Protein AF-A0A090I835-F1 (afdb_monomer_lite)

Structure (mmCIF, N/CA/C/O backbone):
data_AF-A0A090I835-F1
#
_entry.id   AF-A0A090I835-F1
#
loop_
_atom_site.group_PDB
_atom_site.id
_atom_site.type_symbol
_atom_site.label_atom_id
_atom_site.label_alt_id
_atom_site.label_comp_id
_atom_site.label_asym_id
_atom_site.label_entity_id
_atom_site.label_seq_id
_atom_site.pdbx_PDB_ins_code
_atom_site.Cartn_x
_atom_site.Cartn_y
_atom_site.Cartn_z
_atom_site.occupancy
_atom_site.B_iso_or_equiv
_atom_site.auth_seq_id
_atom_site.auth_comp_id
_atom_site.auth_asym_id
_atom_site.auth_atom_id
_atom_site.pdbx_PDB_model_num
ATOM 1 N N . MET A 1 1 ? 96.920 34.751 -47.944 1.00 40.62 1 MET A N 1
ATOM 2 C CA . MET A 1 1 ? 97.459 35.240 -46.658 1.00 40.62 1 MET A CA 1
ATOM 3 C C . MET A 1 1 ? 97.062 34.244 -45.574 1.00 40.62 1 MET A C 1
ATOM 5 O O . MET A 1 1 ? 95.877 34.052 -45.349 1.00 40.62 1 MET A O 1
ATOM 9 N N . GLN A 1 2 ? 98.040 33.519 -45.026 1.00 30.38 2 GLN A N 1
ATOM 10 C CA . GLN A 1 2 ? 97.920 32.685 -43.816 1.00 30.38 2 GLN A CA 1
ATOM 11 C C . GLN A 1 2 ? 97.679 33.577 -42.571 1.00 30.38 2 GLN A C 1
ATOM 13 O O . GLN A 1 2 ? 97.890 34.784 -42.678 1.00 30.38 2 GLN A O 1
ATOM 18 N N . PRO A 1 3 ? 97.503 33.025 -41.356 1.00 50.97 3 PRO A N 1
ATOM 19 C CA . PRO A 1 3 ? 96.560 31.997 -40.889 1.00 50.97 3 PRO A CA 1
ATOM 20 C C . PRO A 1 3 ? 95.827 32.483 -39.606 1.00 50.97 3 PRO A C 1
ATOM 22 O O . PRO A 1 3 ? 96.148 33.548 -39.099 1.00 50.97 3 PRO A O 1
ATOM 25 N N . LEU A 1 4 ? 94.898 31.701 -39.032 1.00 34.16 4 LEU A N 1
ATOM 26 C CA . LEU A 1 4 ? 94.796 31.487 -37.569 1.00 34.16 4 LEU A CA 1
ATOM 27 C C . LEU A 1 4 ? 93.743 30.413 -37.221 1.00 34.16 4 LEU A C 1
ATOM 29 O O . LEU A 1 4 ? 92.548 30.660 -37.150 1.00 34.16 4 LEU A O 1
ATOM 33 N N . GLN A 1 5 ? 94.278 29.203 -37.052 1.00 34.91 5 GLN A N 1
ATOM 34 C CA . GLN A 1 5 ? 94.001 28.174 -36.039 1.00 34.91 5 GLN A CA 1
ATOM 35 C C . GLN A 1 5 ? 92.559 27.765 -35.663 1.00 34.91 5 GLN A C 1
ATOM 37 O O . GLN A 1 5 ? 91.742 28.511 -35.135 1.00 34.91 5 GLN A O 1
ATOM 42 N N . GLN A 1 6 ? 92.361 26.455 -35.822 1.00 39.59 6 GLN A N 1
ATOM 43 C CA . GLN A 1 6 ? 91.262 25.607 -35.376 1.00 39.59 6 GLN A CA 1
ATOM 44 C C . GLN A 1 6 ? 91.069 25.607 -33.847 1.00 39.59 6 GLN A C 1
ATOM 46 O O . GLN A 1 6 ? 92.018 25.409 -33.091 1.00 39.59 6 GLN A O 1
ATOM 51 N N . LYS A 1 7 ? 89.807 25.639 -33.400 1.00 38.22 7 LYS A N 1
ATOM 52 C CA . LYS A 1 7 ? 89.358 24.940 -32.185 1.00 38.22 7 LYS A CA 1
ATOM 53 C C . LYS A 1 7 ? 88.182 24.043 -32.558 1.00 38.22 7 LYS A C 1
ATOM 55 O O . LYS A 1 7 ? 87.096 24.521 -32.869 1.00 38.22 7 LYS A O 1
ATOM 60 N N . GLY A 1 8 ? 88.434 22.736 -32.570 1.00 42.97 8 GLY A N 1
ATOM 61 C CA . GLY A 1 8 ? 87.413 21.720 -32.779 1.00 42.97 8 GLY A CA 1
ATOM 62 C C . GLY A 1 8 ? 86.432 21.701 -31.611 1.00 42.97 8 GLY A C 1
ATOM 63 O O . GLY A 1 8 ? 86.827 21.477 -30.468 1.00 42.97 8 GLY A O 1
ATOM 64 N N . VAL A 1 9 ? 85.152 21.917 -31.905 1.00 40.88 9 VAL A N 1
ATOM 65 C CA . VAL A 1 9 ? 84.059 21.598 -30.985 1.00 40.88 9 VAL A CA 1
ATOM 66 C C . VAL A 1 9 ? 83.541 20.212 -31.346 1.00 40.88 9 VAL A C 1
ATOM 68 O O . VAL A 1 9 ? 83.215 19.910 -32.491 1.00 40.88 9 VAL A O 1
ATOM 71 N N . SER A 1 10 ? 83.550 19.360 -30.329 1.00 41.03 10 SER A N 1
ATOM 72 C CA . SER A 1 10 ? 83.239 17.938 -30.353 1.00 41.03 10 SER A CA 1
ATOM 73 C C . SER A 1 10 ? 81.864 17.620 -30.952 1.00 41.03 10 SER A C 1
ATOM 75 O O . SER A 1 10 ? 80.856 18.240 -30.624 1.00 41.03 10 SER A O 1
ATOM 77 N N . MET A 1 11 ? 81.820 16.558 -31.758 1.00 44.19 11 MET A N 1
ATOM 78 C CA . MET A 1 11 ? 80.668 15.974 -32.462 1.00 44.19 11 MET A CA 1
ATOM 79 C C . MET A 1 11 ? 79.572 15.386 -31.536 1.00 44.19 11 MET A C 1
ATOM 81 O O . MET A 1 11 ? 78.779 14.541 -31.950 1.00 44.19 11 MET A O 1
ATOM 85 N N . LYS A 1 12 ? 79.522 15.808 -30.264 1.00 48.19 12 LYS A N 1
ATOM 86 C CA . LYS A 1 12 ? 78.508 15.417 -29.268 1.00 48.19 12 LYS A CA 1
ATOM 87 C C . LYS A 1 12 ? 77.425 16.480 -29.055 1.00 48.19 12 LYS A C 1
ATOM 89 O O . LYS A 1 12 ? 76.319 16.124 -28.665 1.00 48.19 12 LYS A O 1
ATOM 94 N N . THR A 1 13 ? 77.683 17.749 -29.368 1.00 47.91 13 THR A N 1
ATOM 95 C CA . THR A 1 13 ? 76.724 18.847 -29.133 1.00 47.91 13 THR A CA 1
ATOM 96 C C . THR A 1 13 ? 75.678 19.006 -30.241 1.00 47.91 13 THR A C 1
ATOM 98 O O . THR A 1 13 ? 74.613 19.561 -29.992 1.00 47.91 13 THR A O 1
ATOM 101 N N . LEU A 1 14 ? 75.914 18.456 -31.439 1.00 44.06 14 LEU A N 1
ATOM 102 C CA . LEU A 1 14 ? 74.967 18.550 -32.561 1.00 44.06 14 LEU A CA 1
ATOM 103 C C . LEU A 1 14 ? 73.825 17.516 -32.511 1.00 44.06 14 LEU A C 1
ATOM 105 O O . LEU A 1 14 ? 72.816 17.684 -33.187 1.00 44.06 14 LEU A O 1
ATOM 109 N N . LYS A 1 15 ? 73.946 16.460 -31.692 1.00 44.00 15 LYS A N 1
ATOM 110 C CA . LYS A 1 15 ? 72.889 15.441 -31.540 1.00 44.00 15 LYS A CA 1
ATOM 111 C C . LYS A 1 15 ? 71.781 15.838 -30.561 1.00 44.00 15 LYS A C 1
ATOM 113 O O . LYS A 1 15 ? 70.733 15.208 -30.568 1.00 44.00 15 LYS A O 1
ATOM 118 N N . ILE A 1 16 ? 71.985 16.873 -29.745 1.00 49.62 16 ILE A N 1
ATOM 119 C CA . ILE A 1 16 ? 71.023 17.254 -28.698 1.00 49.62 16 ILE A CA 1
ATOM 120 C C . ILE A 1 16 ? 69.962 18.229 -29.238 1.00 49.62 16 ILE A C 1
ATOM 122 O O . ILE A 1 16 ? 68.805 18.147 -28.837 1.00 49.62 16 ILE A O 1
ATOM 126 N N . LEU A 1 17 ? 70.293 19.069 -30.228 1.00 45.81 17 LEU A N 1
ATOM 127 C CA . LEU A 1 17 ? 69.303 19.956 -30.862 1.00 45.81 17 LEU A CA 1
ATOM 128 C C . LEU A 1 17 ? 68.368 19.250 -31.859 1.00 45.81 17 LEU A C 1
ATOM 130 O O . LEU A 1 17 ? 67.254 19.718 -32.065 1.00 45.81 17 LEU A O 1
ATOM 134 N N . GLY A 1 18 ? 68.772 18.117 -32.443 1.00 42.16 18 GLY A N 1
ATOM 135 C CA . GLY A 1 18 ? 67.919 17.344 -33.360 1.00 42.16 18 GLY A CA 1
ATOM 136 C C . GLY A 1 18 ? 66.867 16.466 -32.671 1.00 42.16 18 GLY A C 1
ATOM 137 O O . GLY A 1 18 ? 65.950 15.988 -33.327 1.00 42.16 18 GLY A O 1
ATOM 138 N N . ILE A 1 19 ? 66.985 16.249 -31.356 1.00 48.62 19 ILE A N 1
ATOM 139 C CA . ILE A 1 19 ? 66.039 15.425 -30.586 1.00 48.62 19 ILE A CA 1
ATOM 140 C C . ILE A 1 19 ? 64.949 16.297 -29.942 1.00 48.62 19 ILE A C 1
ATOM 142 O O . ILE A 1 19 ? 63.836 15.829 -29.740 1.00 48.62 19 ILE A O 1
ATOM 146 N N . LEU A 1 20 ? 65.209 17.586 -29.701 1.00 45.09 20 LEU A N 1
ATOM 147 C CA . LEU A 1 20 ? 64.227 18.511 -29.116 1.00 45.09 20 LEU A CA 1
ATOM 148 C C . LEU A 1 20 ? 63.196 19.057 -30.121 1.00 45.09 20 LEU A C 1
ATOM 150 O O . LEU A 1 20 ? 62.114 19.464 -29.707 1.00 45.09 20 LEU A O 1
ATOM 154 N N . SER A 1 21 ? 63.468 19.018 -31.429 1.00 41.94 21 SER A N 1
ATOM 155 C CA . SER A 1 21 ? 62.519 19.461 -32.468 1.00 41.94 21 SER A CA 1
ATOM 156 C C . SER A 1 21 ? 61.537 18.377 -32.931 1.00 41.94 21 SER A C 1
ATOM 158 O O . SER A 1 21 ? 60.541 18.695 -33.576 1.00 41.94 21 SER A O 1
ATOM 160 N N . LEU A 1 22 ? 61.760 17.110 -32.564 1.00 43.47 22 LEU A N 1
ATOM 161 C CA . LEU A 1 22 ? 60.844 15.995 -32.849 1.00 43.47 22 LEU A CA 1
ATOM 162 C C . LEU A 1 22 ? 59.829 15.725 -31.725 1.00 43.47 22 LEU A C 1
ATOM 164 O O . LEU A 1 22 ? 58.870 14.991 -31.941 1.00 43.47 22 LEU A O 1
ATOM 168 N N . TRP A 1 23 ? 59.978 16.365 -30.561 1.00 41.59 23 TRP A N 1
ATOM 169 C CA . TRP A 1 23 ? 59.035 16.249 -29.439 1.00 41.59 23 TRP A CA 1
ATOM 170 C C . TRP A 1 23 ? 57.932 17.318 -29.419 1.00 41.59 23 TRP A C 1
ATOM 172 O O . TRP A 1 23 ? 57.024 17.225 -28.601 1.00 41.59 23 TRP A O 1
ATOM 182 N N . PHE A 1 24 ? 57.963 18.303 -30.325 1.00 41.44 24 PHE A N 1
ATOM 183 C CA . PHE A 1 24 ? 56.967 19.387 -30.364 1.00 41.44 24 PHE A CA 1
ATOM 184 C C . PHE A 1 24 ? 55.924 19.281 -31.489 1.00 41.44 24 PHE A C 1
ATOM 186 O O . PHE A 1 24 ? 54.984 20.067 -31.508 1.00 41.44 24 PHE A O 1
ATOM 193 N N . ILE A 1 25 ? 56.029 18.296 -32.390 1.00 45.38 25 ILE A N 1
ATOM 194 C CA . ILE A 1 25 ? 55.033 18.064 -33.462 1.00 45.38 25 ILE A CA 1
ATOM 195 C C . ILE A 1 25 ? 54.246 16.749 -33.251 1.00 45.38 25 ILE A C 1
ATOM 197 O O . ILE A 1 25 ? 53.213 16.533 -33.873 1.00 45.38 25 ILE A O 1
ATOM 201 N N . GLY A 1 26 ? 54.651 15.895 -32.303 1.00 42.09 26 GLY A N 1
ATOM 202 C CA . GLY A 1 26 ? 53.957 14.637 -31.973 1.00 42.09 26 GLY A CA 1
ATOM 203 C C . GLY A 1 26 ? 52.903 14.722 -30.857 1.00 42.09 26 GLY A C 1
ATOM 204 O O . GLY A 1 26 ? 52.383 13.692 -30.444 1.00 42.09 26 GLY A O 1
ATOM 205 N N . GLY A 1 27 ? 52.610 15.917 -30.333 1.00 44.53 27 GLY A N 1
ATOM 206 C CA . GLY A 1 27 ? 51.854 16.111 -29.086 1.00 44.53 27 GLY A CA 1
ATOM 207 C C . GLY A 1 27 ? 50.426 16.644 -29.228 1.00 44.53 27 GLY A C 1
ATOM 208 O O . GLY A 1 27 ? 49.930 17.249 -28.284 1.00 44.53 27 GLY A O 1
ATOM 209 N N . LEU A 1 28 ? 49.767 16.482 -30.382 1.00 48.72 28 LEU A N 1
ATOM 210 C CA . LEU A 1 28 ? 48.360 16.879 -30.552 1.00 48.72 28 LEU A CA 1
ATOM 211 C C . LEU A 1 28 ? 47.569 15.908 -31.443 1.00 48.72 28 LEU A C 1
ATOM 213 O O . LEU A 1 28 ? 46.793 16.305 -32.304 1.00 48.72 28 LEU A O 1
ATOM 217 N N . LEU A 1 29 ? 47.751 14.611 -31.217 1.00 45.38 29 LEU A N 1
ATOM 218 C CA . LEU A 1 29 ? 46.707 13.627 -31.486 1.00 45.38 29 LEU A CA 1
ATOM 219 C C . LEU A 1 29 ? 46.130 13.262 -30.125 1.00 45.38 29 LEU A C 1
ATOM 221 O O . LEU A 1 29 ? 46.554 12.303 -29.485 1.00 45.38 29 LEU A O 1
ATOM 225 N N . VAL A 1 30 ? 45.177 14.078 -29.664 1.00 49.72 30 VAL A N 1
ATOM 226 C CA . VAL A 1 30 ? 44.202 13.631 -28.671 1.00 49.72 30 VAL A CA 1
ATOM 227 C C . VAL A 1 30 ? 43.473 12.484 -29.350 1.00 49.72 30 VAL A C 1
ATOM 229 O O . VAL A 1 30 ? 42.536 12.686 -30.117 1.00 49.72 30 VAL A O 1
ATOM 232 N N . THR A 1 31 ? 43.973 11.269 -29.143 1.00 44.56 31 THR A N 1
ATOM 233 C CA . THR A 1 31 ? 43.217 10.056 -29.388 1.00 44.56 31 THR A CA 1
ATOM 234 C C . THR A 1 31 ? 42.007 10.161 -28.480 1.00 44.56 31 THR A C 1
ATOM 236 O O . THR A 1 31 ? 42.072 9.837 -27.293 1.00 44.56 31 THR A O 1
ATOM 239 N N . THR A 1 32 ? 40.913 10.679 -29.028 1.00 49.16 32 THR A N 1
ATOM 240 C CA . THR A 1 32 ? 39.571 10.432 -28.536 1.00 49.16 32 THR A CA 1
ATOM 241 C C . THR A 1 32 ? 39.358 8.933 -28.669 1.00 49.16 32 THR A C 1
ATOM 243 O O . THR A 1 32 ? 38.757 8.439 -29.617 1.00 49.16 32 THR A O 1
ATOM 246 N N . TYR A 1 33 ? 39.913 8.174 -27.722 1.00 41.47 33 TYR A N 1
ATOM 247 C CA . TYR A 1 33 ? 39.362 6.874 -27.413 1.00 41.47 33 TYR A CA 1
ATOM 248 C C . TYR A 1 33 ? 37.887 7.152 -27.150 1.00 41.47 33 TYR A C 1
ATOM 250 O O . TYR A 1 33 ? 37.595 7.951 -26.254 1.00 41.47 33 TYR A O 1
ATOM 258 N N . PRO A 1 34 ? 36.952 6.588 -27.933 1.00 44.19 34 PRO A N 1
ATOM 259 C CA . PRO A 1 34 ? 35.581 6.568 -27.496 1.00 44.19 34 PRO A CA 1
ATOM 260 C C . PRO A 1 34 ? 35.618 5.738 -26.218 1.00 44.19 34 PRO A C 1
ATOM 262 O O . PRO A 1 34 ? 35.639 4.507 -26.256 1.00 44.19 34 PRO A O 1
ATOM 265 N N . THR A 1 35 ? 35.682 6.406 -25.066 1.00 40.81 35 THR A N 1
ATOM 266 C CA . THR A 1 35 ? 35.112 5.835 -23.867 1.00 40.81 35 THR A CA 1
ATOM 267 C C . THR A 1 35 ? 33.685 5.565 -24.288 1.00 40.81 35 THR A C 1
ATOM 269 O O . THR A 1 35 ? 32.877 6.472 -24.488 1.00 40.81 35 THR A O 1
ATOM 272 N N . LYS A 1 36 ? 33.389 4.292 -24.554 1.00 36.75 36 LYS A N 1
ATOM 273 C CA . LYS A 1 36 ? 32.017 3.848 -24.471 1.00 36.75 36 LYS A CA 1
ATOM 274 C C . LYS A 1 36 ? 31.636 4.227 -23.052 1.00 36.75 36 LYS A C 1
ATOM 276 O O . LYS A 1 36 ? 32.056 3.570 -22.103 1.00 36.75 36 LYS A O 1
ATOM 281 N N . VAL A 1 37 ? 30.929 5.344 -22.906 1.00 37.25 37 VAL A N 1
ATOM 282 C CA . VAL A 1 37 ? 30.028 5.529 -21.786 1.00 37.25 37 VAL A CA 1
ATOM 283 C C . VAL A 1 37 ? 29.069 4.373 -21.971 1.00 37.25 37 VAL A C 1
ATOM 285 O O . VAL A 1 37 ? 28.127 4.428 -22.758 1.00 37.25 37 VAL A O 1
ATOM 288 N N . GLN A 1 38 ? 29.431 3.245 -21.367 1.00 35.41 38 GLN A N 1
ATOM 289 C CA . GLN A 1 38 ? 28.499 2.183 -21.117 1.00 35.41 38 GLN A CA 1
ATOM 290 C C . GLN A 1 38 ? 27.416 2.905 -20.329 1.00 35.41 38 GLN A C 1
ATOM 292 O O . GLN A 1 38 ? 27.681 3.371 -19.221 1.00 35.41 38 GLN A O 1
ATOM 297 N N . ALA A 1 39 ? 26.246 3.103 -20.935 1.00 36.44 39 ALA A N 1
ATOM 298 C CA . ALA A 1 39 ? 25.063 3.372 -20.152 1.00 36.44 39 ALA A CA 1
ATOM 299 C C . ALA A 1 39 ? 25.027 2.223 -19.146 1.00 36.44 39 ALA A C 1
ATOM 301 O O . ALA A 1 39 ? 24.810 1.069 -19.526 1.00 36.44 39 ALA A O 1
ATOM 302 N N . ALA A 1 40 ? 25.416 2.505 -17.902 1.00 41.06 40 ALA A N 1
ATOM 303 C CA . ALA A 1 40 ? 25.223 1.566 -16.826 1.00 41.06 40 ALA A CA 1
ATOM 304 C C . ALA A 1 40 ? 23.726 1.270 -16.875 1.00 41.06 40 ALA A C 1
ATOM 306 O O . ALA A 1 40 ? 22.919 2.199 -16.814 1.00 41.06 40 ALA A O 1
ATOM 307 N N . GLY A 1 41 ? 23.358 0.008 -17.117 1.00 50.31 41 GLY A N 1
ATOM 308 C CA . GLY A 1 41 ? 21.964 -0.401 -16.976 1.00 50.31 41 GLY A CA 1
ATOM 309 C C . GLY A 1 41 ? 21.461 0.135 -15.640 1.00 50.31 41 GLY A C 1
ATOM 310 O O . GLY A 1 41 ? 22.252 0.144 -14.696 1.00 50.31 41 GLY A O 1
ATOM 311 N N . ALA A 1 42 ? 20.224 0.650 -15.615 1.00 56.16 42 ALA A N 1
ATOM 312 C CA . ALA A 1 42 ? 19.649 1.400 -14.495 1.00 56.16 42 ALA A CA 1
ATOM 313 C C . ALA A 1 42 ? 20.228 0.926 -13.155 1.00 56.16 42 ALA A C 1
ATOM 315 O O . ALA A 1 42 ? 20.128 -0.258 -12.814 1.00 56.16 42 ALA A O 1
ATOM 316 N N . ALA A 1 43 ? 20.950 1.810 -12.468 1.00 64.81 43 ALA A N 1
ATOM 317 C CA . ALA A 1 43 ? 21.715 1.407 -11.306 1.00 64.81 43 ALA A CA 1
ATOM 318 C C . ALA A 1 43 ? 20.737 0.885 -10.243 1.00 64.81 43 ALA A C 1
ATOM 320 O O . ALA A 1 43 ? 19.729 1.516 -9.935 1.00 64.81 43 ALA A O 1
ATOM 321 N N . CYS A 1 44 ? 21.000 -0.308 -9.707 1.00 75.44 44 CYS A N 1
ATOM 322 C CA . CYS A 1 44 ? 20.240 -0.814 -8.569 1.00 75.44 44 CYS A CA 1
ATOM 323 C C . CYS A 1 44 ? 20.764 -0.121 -7.310 1.00 75.44 44 CYS A C 1
ATOM 325 O O . CYS A 1 44 ? 21.546 -0.694 -6.555 1.00 75.44 44 CYS A O 1
ATOM 327 N N . THR A 1 45 ? 20.441 1.162 -7.173 1.00 75.94 45 THR A N 1
ATOM 328 C CA . THR A 1 45 ? 20.813 1.990 -6.029 1.00 75.94 45 THR A CA 1
ATOM 329 C C . THR A 1 45 ? 19.636 2.039 -5.081 1.00 75.94 45 THR A C 1
ATOM 331 O O . THR A 1 45 ? 18.554 2.483 -5.454 1.00 75.94 45 THR A O 1
ATOM 334 N N . GLY A 1 46 ? 19.863 1.569 -3.869 1.00 78.62 46 GLY A N 1
ATOM 335 C CA . GLY A 1 46 ? 18.911 1.599 -2.781 1.00 78.62 46 GLY A CA 1
ATOM 336 C C . GLY A 1 46 ? 19.647 1.287 -1.492 1.00 78.62 46 GLY A C 1
ATOM 337 O O . GLY A 1 46 ? 20.786 0.822 -1.518 1.00 78.62 46 GLY A O 1
ATOM 338 N N . ASP A 1 47 ? 1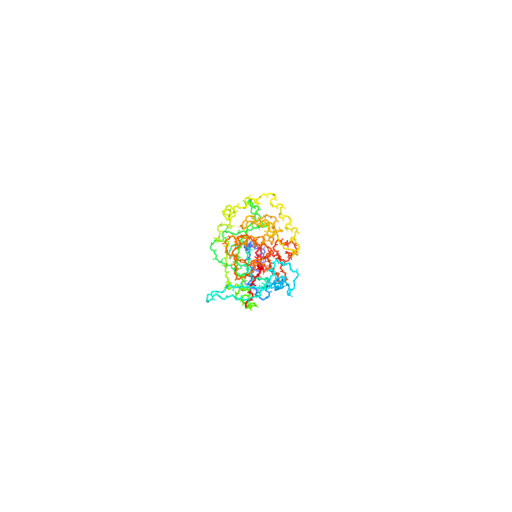8.970 1.522 -0.384 1.00 85.06 47 ASP A N 1
ATOM 339 C CA . ASP A 1 47 ? 19.472 1.314 0.964 1.00 85.06 47 ASP A CA 1
ATOM 340 C C . ASP A 1 47 ? 18.375 0.621 1.765 1.00 85.06 47 ASP A C 1
ATOM 342 O O . ASP A 1 47 ? 17.180 0.799 1.497 1.00 85.06 47 ASP A O 1
ATOM 346 N N . PHE A 1 48 ? 18.775 -0.163 2.765 1.00 88.06 48 PHE A N 1
ATOM 347 C CA . PHE A 1 48 ? 17.806 -0.771 3.663 1.00 88.06 48 PHE A CA 1
ATOM 348 C C . PHE A 1 48 ? 17.035 0.306 4.433 1.00 88.06 48 PHE A C 1
ATOM 350 O O . PHE A 1 48 ? 17.634 1.163 5.090 1.00 88.06 48 PHE A O 1
ATOM 357 N N . VAL A 1 49 ? 15.702 0.246 4.377 1.00 87.44 49 VAL A N 1
ATOM 358 C CA . VAL A 1 49 ? 14.834 1.244 5.016 1.00 87.44 49 VAL A CA 1
ATOM 359 C C . VAL A 1 49 ? 15.059 1.237 6.523 1.00 87.44 49 VAL A C 1
ATOM 361 O O . VAL A 1 49 ? 14.782 0.248 7.205 1.00 87.44 49 VAL A O 1
ATOM 364 N N . ASN A 1 50 ? 15.546 2.362 7.054 1.00 88.69 50 ASN A N 1
ATOM 365 C CA . ASN A 1 50 ? 15.794 2.496 8.482 1.00 88.69 50 ASN A CA 1
ATOM 366 C C . ASN A 1 50 ? 14.466 2.366 9.260 1.00 88.69 50 ASN A C 1
ATOM 368 O O . ASN A 1 50 ? 13.596 3.227 9.099 1.00 88.69 50 ASN A O 1
ATOM 372 N N . PRO A 1 51 ? 14.334 1.366 10.152 1.00 86.31 51 PRO A N 1
ATOM 373 C CA . PRO A 1 51 ? 13.131 1.122 10.947 1.00 86.31 51 PRO A CA 1
ATOM 374 C C . PRO A 1 51 ? 12.648 2.317 11.772 1.00 86.31 51 PRO A C 1
ATOM 376 O O . PRO A 1 51 ? 11.474 2.379 12.104 1.00 86.31 51 PRO A O 1
ATOM 379 N N . ILE A 1 52 ? 13.540 3.245 12.134 1.00 86.25 52 ILE A N 1
ATOM 380 C CA . ILE A 1 52 ? 13.248 4.365 13.036 1.00 86.25 52 ILE A CA 1
ATOM 381 C C . ILE A 1 52 ? 13.031 5.659 12.250 1.00 86.25 52 ILE A C 1
ATOM 383 O O . ILE A 1 52 ? 12.025 6.329 12.454 1.00 86.25 52 ILE A O 1
ATOM 387 N N . SER A 1 53 ? 13.958 6.034 11.365 1.00 87.75 53 SER A N 1
ATOM 388 C CA . SER A 1 53 ? 13.905 7.327 10.661 1.00 87.75 53 SER A CA 1
ATOM 389 C C . SER A 1 53 ? 13.329 7.255 9.247 1.00 87.75 53 SER A C 1
ATOM 391 O O . SER A 1 53 ? 12.964 8.288 8.697 1.00 87.75 53 SER A O 1
ATOM 393 N N . GLY A 1 54 ? 13.269 6.064 8.645 1.00 87.12 54 GLY A N 1
ATOM 394 C CA . GLY A 1 54 ? 12.794 5.853 7.272 1.00 87.12 54 GLY A CA 1
ATOM 395 C C . GLY A 1 54 ? 11.283 5.639 7.160 1.00 87.12 54 GLY A C 1
ATOM 396 O O . GLY A 1 54 ? 10.775 5.424 6.063 1.00 87.12 54 GLY A O 1
ATOM 397 N N . ILE A 1 55 ? 10.559 5.688 8.279 1.00 92.50 55 ILE A N 1
ATOM 398 C CA . ILE A 1 55 ? 9.129 5.384 8.364 1.00 92.50 55 ILE A CA 1
ATOM 399 C C . ILE A 1 55 ? 8.382 6.612 8.872 1.00 92.50 55 ILE A C 1
ATOM 401 O O . ILE A 1 55 ? 8.773 7.233 9.861 1.00 92.50 55 ILE A O 1
ATOM 405 N N . CYS A 1 56 ? 7.268 6.934 8.222 1.00 92.44 56 CYS A N 1
ATOM 406 C CA . CYS A 1 56 ? 6.354 7.954 8.699 1.00 92.44 56 CYS A CA 1
ATOM 407 C C . CYS A 1 56 ? 5.550 7.430 9.895 1.00 92.44 56 CYS A C 1
ATOM 409 O O . CYS A 1 56 ? 4.539 6.742 9.747 1.00 92.44 56 CYS A O 1
ATOM 411 N N . TRP A 1 57 ? 5.971 7.791 11.103 1.00 91.12 57 TRP A N 1
ATOM 412 C CA . TRP A 1 57 ? 5.260 7.427 12.331 1.00 91.12 57 TRP A CA 1
ATOM 413 C C . TRP A 1 57 ? 3.917 8.148 12.483 1.00 91.12 57 TRP A C 1
ATOM 415 O O . TRP A 1 57 ? 2.953 7.557 12.967 1.00 91.12 57 TRP A O 1
ATOM 425 N N . ASP A 1 58 ? 3.796 9.372 11.961 1.00 91.56 58 ASP A N 1
ATOM 426 C CA . ASP A 1 58 ? 2.528 10.119 11.937 1.00 91.56 58 ASP A CA 1
ATOM 427 C C . ASP A 1 58 ? 1.441 9.400 11.122 1.00 91.56 58 ASP A C 1
ATOM 429 O O . ASP A 1 58 ? 0.237 9.583 11.329 1.00 91.56 58 ASP A O 1
ATOM 433 N N . CYS A 1 59 ? 1.871 8.554 10.188 1.00 92.25 59 CYS A N 1
ATOM 434 C CA . CYS A 1 59 ? 1.024 7.802 9.283 1.00 92.25 59 CYS A CA 1
ATOM 435 C C . CYS A 1 59 ? 0.369 6.581 9.946 1.00 92.25 59 CYS A C 1
ATOM 437 O O . CYS A 1 59 ? -0.583 6.026 9.390 1.00 92.25 59 CYS A O 1
ATOM 439 N N . MET A 1 60 ? 0.808 6.217 11.161 1.00 91.50 60 MET A N 1
ATOM 440 C CA . MET A 1 60 ? 0.134 5.230 12.010 1.00 91.50 60 MET A CA 1
ATOM 441 C C . MET A 1 60 ? -1.213 5.724 12.554 1.00 91.50 60 MET A C 1
ATOM 443 O O . MET A 1 60 ? -2.072 4.927 12.946 1.00 91.50 60 MET A O 1
ATOM 447 N N . PHE A 1 61 ? -1.402 7.044 12.588 1.00 91.25 61 PHE A N 1
ATOM 448 C CA . PHE A 1 61 ? -2.591 7.672 13.138 1.00 91.25 61 PHE A CA 1
ATOM 449 C C . PHE A 1 61 ? -3.721 7.779 12.094 1.00 91.25 61 PHE A C 1
ATOM 451 O O . PHE A 1 61 ? -3.472 7.863 10.884 1.00 91.25 61 PHE A O 1
ATOM 458 N N . PRO A 1 62 ? -4.990 7.795 12.538 1.00 91.56 62 PRO A N 1
ATOM 459 C CA . PRO A 1 62 ? -5.425 7.868 13.935 1.00 91.56 62 PRO A CA 1
ATOM 460 C C . PRO A 1 62 ? -5.376 6.534 14.686 1.00 91.56 62 PRO A C 1
ATOM 462 O O . PRO A 1 62 ? -5.595 5.463 14.115 1.00 91.56 62 PRO A O 1
ATOM 465 N N . PHE A 1 63 ? -5.124 6.638 15.994 1.00 89.00 63 PHE A N 1
ATOM 466 C CA . PHE A 1 63 ? -5.267 5.530 16.935 1.00 89.00 63 PHE A CA 1
ATOM 467 C C . PHE A 1 63 ? -6.666 5.579 17.549 1.00 89.00 63 PHE A C 1
ATOM 469 O O . PHE A 1 63 ? -7.090 6.606 18.090 1.00 89.00 63 PHE A O 1
ATOM 476 N N . THR A 1 64 ? -7.391 4.472 17.456 1.00 88.25 64 THR A N 1
ATOM 477 C CA . THR A 1 64 ? -8.819 4.388 17.778 1.00 88.25 64 THR A CA 1
ATOM 478 C C . THR A 1 64 ? -9.080 3.258 18.765 1.00 88.25 64 THR A C 1
ATOM 480 O O . THR A 1 64 ? -8.479 2.194 18.652 1.00 88.25 64 THR A O 1
ATOM 483 N N . ILE A 1 65 ? -9.982 3.486 19.723 1.00 87.12 65 ILE A N 1
ATOM 484 C CA . ILE A 1 65 ? -10.648 2.419 20.480 1.00 87.12 65 ILE A CA 1
ATOM 485 C C . ILE A 1 65 ? -12.088 2.383 19.993 1.00 87.12 65 ILE A C 1
ATOM 487 O O . ILE A 1 65 ? -12.827 3.363 20.140 1.00 87.12 65 ILE A O 1
ATOM 491 N N . ALA A 1 66 ? -12.484 1.266 19.388 1.00 85.25 66 ALA A N 1
ATOM 492 C CA . ALA A 1 66 ? -13.714 1.184 18.613 1.00 85.25 66 ALA A CA 1
ATOM 493 C C . ALA A 1 66 ? -13.839 2.377 17.650 1.00 85.25 66 ALA A C 1
ATOM 495 O O . ALA A 1 66 ? -12.920 2.674 16.892 1.00 85.25 66 ALA A O 1
ATOM 496 N N . LYS A 1 67 ? -14.960 3.097 17.694 1.00 84.00 67 LYS A N 1
ATOM 497 C CA . LYS A 1 67 ? -15.226 4.245 16.826 1.00 84.00 67 LYS A CA 1
ATOM 498 C C . LYS A 1 67 ? -14.572 5.543 17.315 1.00 84.00 67 LYS A C 1
ATOM 500 O O . LYS A 1 67 ? -14.588 6.532 16.586 1.00 84.00 67 LYS A O 1
ATOM 505 N N . VAL A 1 68 ? -14.031 5.576 18.534 1.00 85.75 68 VAL A N 1
ATOM 506 C CA . VAL A 1 68 ? -13.531 6.809 19.153 1.00 85.75 68 VAL A CA 1
ATOM 507 C C . VAL A 1 68 ? -12.030 6.964 18.878 1.00 85.75 68 VAL A C 1
ATOM 509 O O . VAL A 1 68 ? -11.246 6.118 19.316 1.00 85.75 68 VAL A O 1
ATOM 512 N N . PRO A 1 69 ? -11.595 8.029 18.178 1.00 87.00 69 PRO A N 1
ATOM 513 C CA . PRO A 1 69 ? -10.178 8.329 18.026 1.00 87.00 69 PRO A CA 1
ATOM 514 C C . PRO A 1 69 ? -9.622 8.871 19.344 1.00 87.00 69 PRO A C 1
ATOM 516 O O . PRO A 1 69 ? -10.058 9.916 19.820 1.00 87.00 69 PRO A O 1
ATOM 519 N N . ILE A 1 70 ? -8.648 8.168 19.926 1.00 88.62 70 ILE A N 1
ATOM 520 C CA . ILE A 1 70 ? -7.895 8.681 21.080 1.00 88.62 70 ILE A CA 1
ATOM 521 C C . ILE A 1 70 ? -6.911 9.735 20.596 1.00 88.62 70 ILE A C 1
ATOM 523 O O . ILE A 1 70 ? -6.819 10.814 21.175 1.00 88.62 70 ILE A O 1
ATOM 527 N N . TRP A 1 71 ? -6.201 9.421 19.510 1.00 87.81 71 TRP A N 1
ATOM 528 C CA . TRP A 1 71 ? -5.265 10.328 18.863 1.00 87.81 71 TRP A CA 1
ATOM 529 C C . TRP A 1 71 ? -5.707 10.579 17.424 1.00 87.81 71 TRP A C 1
ATOM 531 O O . TRP A 1 71 ? -5.605 9.673 16.588 1.00 87.81 71 TRP A O 1
ATOM 541 N N . PRO A 1 72 ? -6.250 11.778 17.136 1.00 86.88 72 PRO A N 1
ATOM 542 C CA . PRO A 1 72 ? -6.679 12.143 15.796 1.00 86.88 72 PRO A CA 1
ATOM 543 C C . PRO A 1 72 ? -5.473 12.365 14.878 1.00 86.88 72 PRO A C 1
ATOM 545 O O . PRO A 1 72 ? -4.360 12.625 15.327 1.00 86.88 72 PRO A O 1
ATOM 548 N N . SER A 1 73 ? -5.713 12.285 13.572 1.00 88.38 73 SER A N 1
ATOM 549 C CA . SER A 1 73 ? -4.709 12.534 12.539 1.00 88.38 73 SER A CA 1
ATOM 550 C C . SER A 1 73 ? -5.278 13.412 11.434 1.00 88.38 73 SER A C 1
ATOM 552 O O . SER A 1 73 ? -6.495 13.499 11.273 1.00 88.38 73 SER A O 1
ATOM 554 N N . LYS A 1 74 ? -4.386 14.009 10.635 1.00 88.50 74 LYS A N 1
ATOM 555 C CA . LYS A 1 74 ? -4.737 14.648 9.359 1.00 88.50 74 LYS A CA 1
ATOM 556 C C . LYS A 1 74 ? -5.199 13.634 8.304 1.00 88.50 74 LYS A C 1
ATOM 558 O O . LYS A 1 74 ? -5.871 14.013 7.352 1.00 88.50 74 LYS A O 1
ATOM 563 N N . TYR A 1 75 ? -4.832 12.360 8.460 1.00 89.19 75 TYR A N 1
ATOM 564 C CA . TYR A 1 75 ? -5.119 11.317 7.479 1.00 89.19 75 TYR A CA 1
ATOM 565 C C . TYR A 1 75 ? -6.513 10.695 7.670 1.00 89.19 75 TYR A C 1
ATOM 567 O O . TYR A 1 75 ? -6.924 10.450 8.809 1.00 89.19 75 TYR A O 1
ATOM 575 N N . PRO A 1 76 ? -7.228 10.373 6.574 1.00 89.44 76 PRO A N 1
ATOM 576 C CA . PRO A 1 76 ? -8.584 9.832 6.638 1.00 89.44 76 PRO A CA 1
ATOM 577 C C . PRO A 1 76 ? -8.604 8.393 7.166 1.00 89.44 76 PRO A C 1
ATOM 579 O O . PRO A 1 76 ? -7.783 7.574 6.759 1.00 89.44 76 PRO A O 1
ATOM 582 N N . ASP A 1 77 ? -9.551 8.057 8.042 1.00 88.69 77 ASP A N 1
ATOM 583 C CA . ASP A 1 77 ? -9.642 6.730 8.670 1.00 88.69 77 ASP A CA 1
ATOM 584 C C . ASP A 1 77 ? -10.823 5.900 8.168 1.00 88.69 77 ASP A C 1
ATOM 586 O O . ASP A 1 77 ? -11.857 6.433 7.761 1.00 88.69 77 ASP A O 1
ATOM 590 N N . THR A 1 78 ? -10.656 4.580 8.197 1.00 86.00 78 THR A N 1
ATOM 591 C CA . THR A 1 78 ? -11.675 3.615 7.763 1.00 86.00 78 THR A CA 1
ATOM 592 C C . THR A 1 78 ? -12.755 3.431 8.823 1.00 86.00 78 THR A C 1
ATOM 594 O O . THR A 1 78 ? -12.590 3.818 9.979 1.00 86.00 78 THR A O 1
ATOM 597 N N . THR A 1 79 ? -13.855 2.769 8.468 1.00 83.06 79 THR A N 1
ATOM 598 C CA . THR A 1 79 ? -14.882 2.394 9.445 1.00 83.06 79 THR A CA 1
ATOM 599 C C . THR A 1 79 ? -14.315 1.433 10.495 1.00 83.06 79 THR A C 1
ATOM 601 O O . THR A 1 79 ? -13.902 0.320 10.176 1.00 83.06 79 THR A O 1
ATOM 604 N N . ASN A 1 80 ? -14.306 1.877 11.752 1.00 82.81 80 ASN A N 1
ATOM 605 C CA . ASN A 1 80 ? -13.863 1.095 12.905 1.00 82.81 80 ASN A CA 1
ATOM 606 C C . ASN A 1 80 ? -15.048 0.402 13.604 1.00 82.81 80 ASN A C 1
ATOM 608 O O . ASN A 1 80 ? -16.189 0.864 13.460 1.00 82.81 80 ASN A O 1
ATOM 612 N N . PRO A 1 81 ? -14.796 -0.668 14.387 1.00 80.81 81 PRO A N 1
ATOM 613 C CA . PRO A 1 81 ? -15.839 -1.360 15.139 1.00 80.81 81 PRO A CA 1
ATOM 614 C C . PRO A 1 81 ? -16.602 -0.409 16.062 1.00 80.81 81 PRO A C 1
ATOM 616 O O . PRO A 1 81 ? -16.038 0.523 16.630 1.00 80.81 81 PRO A O 1
ATOM 619 N N . THR A 1 82 ? -17.903 -0.643 16.230 1.00 78.38 82 THR A N 1
ATOM 620 C CA . THR A 1 82 ? -18.771 0.204 17.064 1.00 78.38 82 THR A CA 1
ATOM 621 C C . THR A 1 82 ? -18.598 -0.063 18.555 1.00 78.38 82 THR A C 1
ATOM 623 O O . THR A 1 82 ? -18.676 0.869 19.353 1.00 78.38 82 THR A O 1
ATOM 626 N N . LEU A 1 83 ? -18.353 -1.320 18.934 1.00 80.12 83 LEU A N 1
ATOM 627 C CA . LEU A 1 83 ? -18.232 -1.737 20.328 1.00 80.12 83 LEU A CA 1
ATOM 628 C C . LEU A 1 83 ? -16.769 -1.697 20.793 1.00 80.12 83 LEU A C 1
ATOM 630 O O . LEU A 1 83 ? -15.914 -2.270 20.118 1.00 80.12 83 LEU A O 1
ATOM 634 N N . PRO A 1 84 ? -16.466 -1.073 21.947 1.00 81.12 84 PRO A N 1
ATOM 635 C CA . PRO A 1 84 ? -15.110 -1.011 22.504 1.00 81.12 84 PRO A CA 1
ATOM 636 C C . PRO A 1 84 ? -14.633 -2.336 23.085 1.00 81.12 84 PRO A C 1
ATOM 638 O O . PRO A 1 84 ? -13.431 -2.538 23.187 1.00 81.12 84 PRO A O 1
ATOM 641 N N . ILE A 1 85 ? -15.549 -3.230 23.450 1.00 81.88 85 ILE A N 1
ATOM 642 C CA . ILE A 1 85 ? -15.234 -4.498 24.102 1.00 81.88 85 ILE A CA 1
ATOM 643 C C . ILE A 1 85 ? -15.641 -5.639 23.182 1.00 81.88 85 ILE A C 1
ATOM 645 O O . ILE A 1 85 ? -16.735 -5.629 22.610 1.00 81.88 85 ILE A O 1
ATOM 649 N N . SER A 1 86 ? -14.770 -6.632 23.068 1.00 79.25 86 SER A N 1
ATOM 650 C CA . SER A 1 86 ? -15.035 -7.860 22.333 1.00 79.25 86 SER A CA 1
ATOM 651 C C . SER A 1 86 ? -14.473 -9.078 23.062 1.00 79.25 86 SER A C 1
ATOM 653 O O . SER A 1 86 ? -13.649 -8.967 23.973 1.00 79.25 86 SER A O 1
ATOM 655 N N . PHE A 1 87 ? -14.986 -10.249 22.687 1.00 81.25 87 PHE A N 1
ATOM 656 C CA . PHE A 1 87 ? -14.659 -11.522 23.317 1.00 81.25 87 PHE A CA 1
ATOM 657 C C . PHE A 1 87 ? -13.936 -12.409 22.310 1.00 81.25 87 PHE A C 1
ATOM 659 O O . PHE A 1 87 ? -14.523 -12.782 21.293 1.00 81.25 87 PHE A O 1
ATOM 666 N N . CYS A 1 88 ? -12.681 -12.752 22.600 1.00 78.38 88 CYS A N 1
ATOM 667 C CA . CYS A 1 88 ? -11.900 -13.657 21.765 1.00 78.38 88 CYS A CA 1
ATOM 668 C C . CYS A 1 88 ? -11.880 -15.080 22.324 1.00 78.38 88 CYS A C 1
ATOM 670 O O . CYS A 1 88 ? -11.552 -15.260 23.503 1.00 78.38 88 CYS A O 1
ATOM 672 N N . PRO A 1 89 ? -12.181 -16.101 21.497 1.00 75.12 89 PRO A N 1
ATOM 673 C CA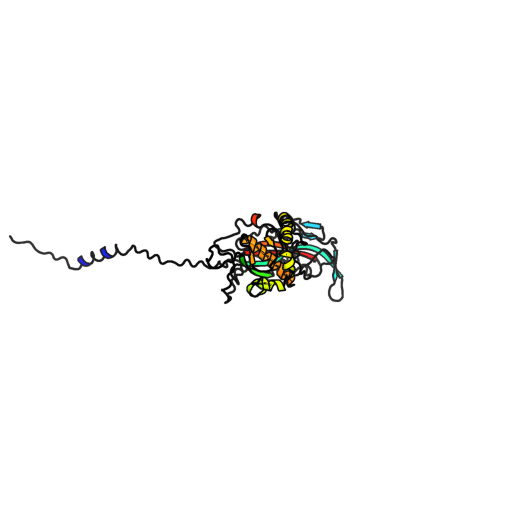 . PRO A 1 89 ? -12.037 -17.488 21.906 1.00 75.12 89 PRO A CA 1
ATOM 674 C C . PRO A 1 89 ? -10.550 -17.859 21.980 1.00 75.12 89 PRO A C 1
ATOM 676 O O . PRO A 1 89 ? -9.794 -17.620 21.038 1.00 75.12 89 PRO A O 1
ATOM 679 N N . LYS A 1 90 ? -10.121 -18.472 23.088 1.00 68.69 90 LYS A N 1
ATOM 680 C CA . LYS A 1 90 ? -8.778 -19.055 23.230 1.00 68.69 90 LYS A CA 1
ATOM 681 C C . LYS A 1 90 ? -8.846 -20.592 23.175 1.00 68.69 90 LYS A C 1
ATOM 683 O O . LYS A 1 90 ? -9.815 -21.157 23.690 1.00 68.69 90 LYS A O 1
ATOM 688 N N . PRO A 1 91 ? -7.856 -21.286 22.572 1.00 63.16 91 PRO A N 1
ATOM 689 C CA . PRO A 1 91 ? -7.772 -22.749 22.625 1.00 63.16 91 PRO A CA 1
ATOM 690 C C . PRO A 1 91 ? -7.704 -23.296 24.073 1.00 63.16 91 PRO A C 1
ATOM 692 O O . PRO A 1 91 ? -7.376 -22.543 24.991 1.00 63.16 91 PRO A O 1
ATOM 695 N N . PRO A 1 92 ? -8.036 -24.588 24.285 1.00 61.12 92 PRO A N 1
ATOM 696 C CA . PRO A 1 92 ? -8.677 -25.092 25.506 1.00 61.12 92 PRO A CA 1
ATOM 697 C C . PRO A 1 92 ? -7.886 -24.971 26.825 1.00 61.12 92 PRO A C 1
ATOM 699 O O . PRO A 1 92 ? -6.660 -25.090 26.799 1.00 61.12 92 PRO A O 1
ATOM 702 N N . PRO A 1 93 ? -8.579 -24.872 27.989 1.00 59.16 93 PRO A N 1
ATOM 703 C CA . PRO A 1 93 ? -10.042 -24.794 28.152 1.00 59.16 93 PRO A CA 1
ATOM 704 C C . PRO A 1 93 ? -10.600 -23.505 27.532 1.00 59.16 93 PRO A C 1
ATOM 706 O O . PRO A 1 93 ? -9.941 -22.476 27.599 1.00 59.16 93 PRO A O 1
ATOM 709 N N . ILE A 1 94 ? -11.763 -23.569 26.866 1.00 61.56 94 ILE A N 1
ATOM 710 C CA . ILE A 1 94 ? -12.335 -22.438 26.108 1.00 61.56 94 ILE A CA 1
ATOM 711 C C . ILE A 1 94 ? -12.698 -21.320 27.089 1.00 61.56 94 ILE A C 1
ATOM 713 O O . ILE A 1 94 ? -13.784 -21.300 27.665 1.00 61.56 94 ILE A O 1
ATOM 717 N N . PHE A 1 95 ? -11.769 -20.395 27.289 1.00 68.88 95 PHE A N 1
ATOM 718 C CA . PHE A 1 95 ? -12.005 -19.144 27.986 1.00 68.88 95 PHE A CA 1
ATOM 719 C C . PHE A 1 95 ? -12.276 -18.061 26.944 1.00 68.88 95 PHE A C 1
ATOM 721 O O . PHE A 1 95 ? -11.584 -17.974 25.927 1.00 68.88 95 PHE A O 1
ATOM 728 N N . MET A 1 96 ? -13.281 -17.231 27.211 1.00 72.94 96 MET A N 1
ATOM 729 C CA . MET A 1 96 ? -13.491 -15.993 26.470 1.00 72.94 96 MET A CA 1
ATOM 730 C C . MET A 1 96 ? -12.592 -14.935 27.096 1.00 72.94 96 MET A C 1
ATOM 732 O O . MET A 1 96 ? -12.807 -14.547 28.245 1.00 72.94 96 MET A O 1
ATOM 736 N N . GLN A 1 97 ? -11.566 -14.494 26.371 1.00 74.81 97 GLN A N 1
ATOM 737 C CA . GLN A 1 97 ? -10.767 -13.363 26.828 1.00 74.81 97 GLN A CA 1
ATOM 738 C C . GLN A 1 97 ? -11.476 -12.073 26.426 1.00 74.81 97 GLN A C 1
ATOM 740 O O . GLN A 1 97 ? -11.825 -11.882 25.260 1.00 74.81 97 GLN A O 1
ATOM 745 N N . VAL A 1 98 ? -11.726 -11.223 27.417 1.00 81.75 98 VAL A N 1
ATOM 746 C CA . VAL A 1 98 ? -12.286 -9.889 27.211 1.00 81.75 98 VAL A CA 1
ATOM 747 C C . VAL A 1 98 ? -11.140 -8.969 26.839 1.00 81.75 98 VAL A C 1
ATOM 749 O O . VAL A 1 98 ? -10.164 -8.894 27.582 1.00 81.75 98 VAL A O 1
ATOM 752 N N . GLY A 1 99 ? -11.264 -8.266 25.721 1.00 82.94 99 GLY A N 1
ATOM 753 C CA . GLY A 1 99 ? -10.281 -7.268 25.330 1.00 82.94 99 GLY A CA 1
ATOM 754 C C . GLY A 1 99 ? -10.907 -6.028 24.723 1.00 82.94 99 GLY A C 1
ATOM 755 O O . GLY A 1 99 ? -12.121 -5.946 24.503 1.00 82.94 99 GLY A O 1
ATOM 756 N N . LEU A 1 100 ? -10.049 -5.044 24.480 1.00 86.44 100 LEU A N 1
ATOM 757 C CA . LEU A 1 100 ? -10.427 -3.758 23.915 1.00 86.44 100 LEU A CA 1
ATOM 758 C C . LEU A 1 100 ? -10.203 -3.765 22.408 1.00 86.44 100 LEU A C 1
ATOM 760 O O . LEU A 1 100 ? -9.102 -4.031 21.941 1.00 86.44 100 LEU A O 1
ATOM 764 N N . ASN A 1 101 ? -11.227 -3.426 21.635 1.00 86.62 101 ASN A N 1
ATOM 765 C CA . ASN A 1 101 ? -11.081 -3.248 20.197 1.00 86.62 101 ASN A CA 1
ATOM 766 C C . ASN A 1 101 ? -10.261 -1.989 19.922 1.00 86.62 101 ASN A C 1
ATOM 768 O O . ASN A 1 101 ? -10.758 -0.878 20.120 1.00 86.62 101 ASN A O 1
ATOM 772 N N . ILE A 1 102 ? -9.036 -2.163 19.434 1.00 87.94 102 ILE A N 1
ATOM 773 C CA . ILE A 1 102 ? -8.176 -1.071 18.985 1.00 87.94 102 ILE A CA 1
ATOM 774 C C . ILE A 1 102 ? -8.042 -1.093 17.463 1.00 87.94 102 ILE A C 1
ATOM 776 O O . ILE A 1 102 ? -8.083 -2.150 16.830 1.00 87.94 102 ILE A O 1
ATOM 780 N N . GLY A 1 103 ? -7.867 0.088 16.883 1.00 89.00 103 GLY A N 1
ATOM 781 C CA . GLY A 1 103 ? -7.638 0.283 15.460 1.00 89.00 103 GLY A CA 1
ATOM 782 C C . GLY A 1 103 ? -6.509 1.276 15.229 1.00 89.00 103 GLY A C 1
ATOM 783 O O . GLY A 1 103 ? -6.560 2.400 15.731 1.00 89.00 103 GLY A O 1
ATOM 784 N N . TYR A 1 104 ? -5.508 0.893 14.450 1.00 90.62 104 TYR A N 1
ATOM 785 C CA . TYR A 1 104 ? -4.361 1.736 14.104 1.00 90.62 104 TYR A CA 1
ATOM 786 C C . TYR A 1 104 ? -3.809 1.340 12.732 1.00 90.62 104 TYR A C 1
ATOM 788 O O . TYR A 1 104 ? -4.206 0.320 12.171 1.00 90.62 104 TYR A O 1
ATOM 796 N N . TRP A 1 105 ? -2.928 2.153 12.159 1.00 92.12 105 TRP A N 1
ATOM 797 C CA . TRP A 1 105 ? -2.283 1.839 10.885 1.00 92.12 105 TRP A CA 1
ATOM 798 C C . TRP A 1 105 ? -0.899 1.246 11.145 1.00 92.12 105 TRP A C 1
ATOM 800 O O . TRP A 1 105 ? -0.068 1.876 11.793 1.00 92.12 105 TRP A O 1
ATOM 810 N N . GLU A 1 106 ? -0.653 0.024 10.673 1.00 91.19 106 GLU A N 1
ATOM 811 C CA . GLU A 1 106 ? 0.650 -0.638 10.786 1.00 91.19 106 GLU A CA 1
ATOM 812 C C . GLU A 1 106 ? 1.405 -0.565 9.450 1.00 91.19 106 GLU A C 1
ATOM 814 O O . GLU A 1 106 ? 0.821 -0.888 8.410 1.00 91.19 106 GLU A O 1
ATOM 819 N N . PRO A 1 107 ? 2.695 -0.186 9.437 1.00 92.19 107 PRO A N 1
ATOM 820 C CA . PRO A 1 107 ? 3.573 -0.548 8.332 1.00 92.19 107 PRO A CA 1
ATOM 821 C C . PRO A 1 107 ? 3.741 -2.069 8.369 1.00 92.19 107 PRO A C 1
ATOM 823 O O . PRO A 1 107 ? 4.192 -2.621 9.374 1.00 92.19 107 PRO A O 1
ATOM 826 N N . TYR A 1 108 ? 3.294 -2.746 7.313 1.00 90.44 108 TYR A N 1
ATOM 827 C CA . TYR A 1 108 ? 3.192 -4.211 7.302 1.00 90.44 108 TYR A CA 1
ATOM 828 C C . TYR A 1 108 ? 3.996 -4.862 6.179 1.00 90.44 108 TYR A C 1
ATOM 830 O O . TYR A 1 108 ? 4.341 -6.042 6.269 1.00 90.44 108 TYR A O 1
ATOM 838 N N . ALA A 1 109 ? 4.273 -4.114 5.114 1.00 93.38 109 ALA A N 1
ATOM 839 C CA . ALA A 1 109 ? 4.987 -4.611 3.956 1.00 93.38 109 ALA A CA 1
ATOM 840 C C . ALA A 1 109 ? 5.819 -3.509 3.310 1.00 93.38 109 ALA A C 1
ATOM 842 O O . ALA A 1 109 ? 5.500 -2.322 3.414 1.00 93.38 109 ALA A O 1
ATOM 843 N N . MET A 1 110 ? 6.865 -3.925 2.611 1.00 94.19 110 MET A N 1
ATOM 844 C CA . MET A 1 110 ? 7.614 -3.078 1.692 1.00 94.19 110 MET A CA 1
ATOM 845 C C . MET A 1 110 ? 7.471 -3.634 0.284 1.00 94.19 110 MET A C 1
ATOM 847 O O . MET A 1 110 ? 7.307 -4.840 0.100 1.00 94.19 110 MET A O 1
ATOM 851 N N . VAL A 1 111 ? 7.509 -2.748 -0.700 1.00 95.31 111 VAL A N 1
ATOM 852 C CA . VAL A 1 111 ? 7.377 -3.095 -2.108 1.00 95.31 111 VAL A CA 1
ATOM 853 C C . VAL A 1 111 ? 8.454 -2.391 -2.894 1.00 95.31 111 VAL A C 1
ATOM 855 O O . VAL A 1 111 ? 8.519 -1.165 -2.861 1.00 95.31 111 VAL A O 1
ATOM 858 N N . ASP A 1 112 ? 9.254 -3.148 -3.624 1.00 93.94 112 ASP A N 1
ATOM 859 C CA . ASP A 1 112 ? 10.112 -2.581 -4.658 1.00 93.94 112 ASP A CA 1
ATOM 860 C C . ASP A 1 112 ? 9.391 -2.634 -5.989 1.00 93.94 112 ASP A C 1
ATOM 862 O O . ASP A 1 112 ? 8.683 -3.597 -6.273 1.00 93.94 112 ASP A O 1
ATOM 866 N N . VAL A 1 113 ? 9.582 -1.604 -6.804 1.00 92.69 113 VAL A N 1
ATOM 867 C CA . VAL A 1 113 ? 9.178 -1.586 -8.202 1.00 92.69 113 VAL A CA 1
ATOM 868 C C . VAL A 1 113 ? 10.377 -1.172 -9.029 1.00 92.69 113 VAL A C 1
ATOM 870 O O . VAL A 1 113 ? 10.870 -0.050 -8.918 1.00 92.69 113 VAL A O 1
ATOM 873 N N . THR A 1 114 ? 10.868 -2.094 -9.845 1.00 89.19 114 THR A N 1
ATOM 874 C CA . THR A 1 114 ? 12.141 -1.948 -10.540 1.00 89.19 114 THR A CA 1
ATOM 875 C C . THR A 1 114 ? 12.037 -2.329 -12.001 1.00 89.19 114 THR A C 1
ATOM 877 O O . THR A 1 114 ? 11.260 -3.178 -12.422 1.00 89.19 114 THR A O 1
ATOM 880 N N . ARG A 1 115 ? 12.857 -1.673 -12.814 1.00 83.25 115 ARG A N 1
ATOM 881 C CA . ARG A 1 115 ? 13.053 -2.021 -14.227 1.00 83.25 115 ARG A CA 1
ATOM 882 C C . ARG A 1 115 ? 14.022 -3.183 -14.392 1.00 83.25 115 ARG A C 1
ATOM 884 O O . ARG A 1 115 ? 13.945 -3.970 -15.334 1.00 83.25 115 ARG A O 1
ATOM 891 N N . VAL A 1 116 ? 14.963 -3.274 -13.460 1.00 80.81 116 VAL A N 1
ATOM 892 C CA . VAL A 1 116 ? 16.016 -4.279 -13.468 1.00 80.81 116 VAL A CA 1
ATOM 893 C C . VAL A 1 116 ? 15.544 -5.498 -12.686 1.00 80.81 116 VAL A C 1
ATOM 895 O O . VAL A 1 116 ? 15.272 -5.361 -11.495 1.00 80.81 116 VAL A O 1
ATOM 898 N N . PRO A 1 117 ? 15.516 -6.690 -13.303 1.00 83.75 117 PRO A N 1
ATOM 899 C CA . PRO A 1 117 ? 15.114 -7.895 -12.601 1.00 83.75 117 PRO A CA 1
ATOM 900 C C . PRO A 1 117 ? 16.076 -8.160 -11.438 1.00 83.75 117 PRO A C 1
ATOM 902 O O . PRO A 1 117 ? 17.289 -7.916 -11.540 1.00 83.75 117 PRO A O 1
ATOM 905 N N . TYR A 1 118 ? 15.528 -8.671 -10.339 1.00 86.62 118 TYR A N 1
ATOM 906 C CA . TYR A 1 118 ? 16.233 -9.011 -9.103 1.00 86.62 118 TYR A CA 1
ATOM 907 C C . TYR A 1 118 ? 16.899 -7.825 -8.389 1.00 86.62 118 TYR A C 1
ATOM 909 O O . TYR A 1 118 ? 17.793 -8.017 -7.557 1.00 86.62 118 TYR A O 1
ATOM 917 N N . CYS A 1 119 ? 16.503 -6.595 -8.720 1.00 88.25 119 CYS A N 1
ATOM 918 C CA . CYS A 1 119 ? 16.947 -5.404 -8.010 1.00 88.25 119 CYS A CA 1
ATOM 919 C C . CYS A 1 119 ? 16.049 -5.128 -6.800 1.00 88.25 119 CYS A C 1
ATOM 921 O O . CYS A 1 119 ? 14.893 -4.761 -6.974 1.00 88.25 119 CYS A O 1
ATOM 923 N N . MET A 1 120 ? 16.599 -5.264 -5.593 1.00 89.81 120 MET A N 1
ATOM 924 C CA . MET A 1 120 ? 15.885 -5.061 -4.333 1.00 89.81 120 MET A CA 1
ATOM 925 C C . MET A 1 120 ? 16.270 -3.710 -3.730 1.00 89.81 120 MET A C 1
ATOM 927 O O . MET A 1 120 ? 17.256 -3.593 -2.997 1.00 89.81 120 MET A O 1
ATOM 931 N N . VAL A 1 121 ? 15.510 -2.670 -4.066 1.00 89.56 121 VAL A N 1
ATOM 932 C CA . VAL A 1 121 ? 15.807 -1.277 -3.700 1.00 89.56 121 VAL A CA 1
ATOM 933 C C . VAL A 1 121 ? 15.665 -1.054 -2.195 1.00 89.56 121 VAL A C 1
ATOM 935 O O . VAL A 1 121 ? 16.568 -0.496 -1.578 1.00 89.56 121 VAL A O 1
ATOM 938 N N . ASN A 1 122 ? 14.592 -1.549 -1.572 1.00 89.56 122 ASN A N 1
ATOM 939 C CA . ASN A 1 122 ? 14.371 -1.431 -0.126 1.00 89.56 122 ASN A CA 1
ATOM 940 C C . ASN A 1 122 ? 15.320 -2.292 0.717 1.00 89.56 122 ASN A C 1
ATOM 942 O O . ASN A 1 122 ? 15.332 -2.149 1.937 1.00 89.56 122 ASN A O 1
ATOM 946 N N . MET A 1 123 ? 16.090 -3.192 0.099 1.00 86.88 123 MET A N 1
ATOM 947 C CA . MET A 1 123 ? 17.162 -3.947 0.758 1.00 86.88 123 MET A CA 1
ATOM 948 C C . MET A 1 123 ? 18.562 -3.451 0.377 1.00 86.88 123 MET A C 1
ATOM 950 O O . MET A 1 123 ? 19.542 -3.896 0.971 1.00 86.88 123 MET A O 1
ATOM 954 N N . GLY A 1 124 ? 18.669 -2.553 -0.605 1.00 85.44 124 GLY A N 1
ATOM 955 C CA . GLY A 1 124 ? 19.936 -2.062 -1.141 1.00 85.44 124 GLY A CA 1
ATOM 956 C C . GLY A 1 124 ? 20.821 -3.134 -1.775 1.00 85.44 124 GLY A C 1
ATOM 957 O O . GLY A 1 124 ? 22.043 -3.002 -1.804 1.00 85.44 124 GLY A O 1
ATOM 958 N N . MET A 1 125 ? 20.229 -4.224 -2.268 1.00 84.56 125 MET A N 1
ATOM 959 C CA . MET A 1 125 ? 20.979 -5.332 -2.852 1.00 84.56 125 MET A CA 1
ATOM 960 C C . MET A 1 125 ? 20.400 -5.771 -4.190 1.00 84.56 125 MET A C 1
ATOM 962 O O . MET A 1 125 ? 19.212 -5.647 -4.465 1.00 84.56 125 MET A O 1
ATOM 966 N N . LYS A 1 126 ? 21.259 -6.337 -5.033 1.00 83.88 126 LYS A N 1
ATOM 967 C CA . LYS A 1 126 ? 20.850 -7.000 -6.266 1.00 83.88 126 LYS A CA 1
ATOM 968 C C . LYS A 1 126 ? 21.142 -8.483 -6.134 1.00 83.88 126 LYS A C 1
ATOM 970 O O . LYS A 1 126 ? 22.295 -8.863 -5.922 1.00 83.88 126 LYS A O 1
ATOM 975 N N . ILE A 1 127 ? 20.125 -9.324 -6.295 1.00 81.75 127 ILE A N 1
ATOM 976 C CA . ILE A 1 127 ? 20.355 -10.764 -6.379 1.00 81.75 127 ILE A CA 1
ATOM 977 C C . ILE A 1 127 ? 20.930 -11.048 -7.768 1.00 81.75 127 ILE A C 1
ATOM 979 O O . ILE A 1 127 ? 20.315 -10.766 -8.795 1.00 81.75 127 ILE A O 1
ATOM 983 N N . SER A 1 128 ? 22.154 -11.572 -7.808 1.00 66.75 128 SER A N 1
ATOM 984 C CA . SER A 1 128 ? 22.788 -11.984 -9.060 1.00 66.75 128 SER A CA 1
ATOM 985 C C . SER A 1 128 ? 22.116 -13.261 -9.564 1.00 66.75 128 SER A C 1
ATOM 987 O O . SER A 1 128 ? 22.502 -14.368 -9.198 1.00 66.75 128 SER A O 1
ATOM 989 N N . SER A 1 129 ? 21.077 -13.102 -10.376 1.00 62.66 129 SER A N 1
ATOM 990 C CA . SER A 1 129 ? 20.414 -14.186 -11.095 1.00 62.66 129 SER A CA 1
ATOM 991 C C . SER A 1 129 ? 20.886 -14.198 -12.549 1.00 62.66 129 SER A C 1
ATOM 993 O O . SER A 1 129 ? 20.997 -13.151 -13.188 1.00 62.66 129 SER A O 1
ATOM 995 N N . GLY A 1 130 ? 21.172 -15.388 -13.086 1.00 52.78 130 GLY A N 1
ATOM 996 C CA . GLY A 1 130 ? 21.699 -15.584 -14.443 1.00 52.78 130 GLY A CA 1
ATOM 997 C C . GLY A 1 130 ? 20.736 -15.215 -15.580 1.00 52.78 130 GLY A C 1
ATOM 998 O O . GLY A 1 130 ? 21.113 -15.340 -16.742 1.00 52.78 130 GLY A O 1
ATOM 999 N N . ASN A 1 131 ? 19.519 -14.752 -15.273 1.00 55.00 131 ASN A N 1
ATOM 1000 C CA . ASN A 1 131 ? 18.498 -14.392 -16.256 1.00 55.00 131 ASN A CA 1
ATOM 1001 C C . ASN A 1 131 ? 18.384 -12.864 -16.440 1.00 55.00 131 ASN A C 1
ATOM 1003 O O . ASN A 1 131 ? 17.327 -12.264 -16.269 1.00 55.00 131 ASN A O 1
ATOM 1007 N N . ALA A 1 132 ? 19.499 -12.211 -16.781 1.00 53.84 132 ALA A N 1
ATOM 1008 C CA . ALA A 1 132 ? 19.585 -10.756 -16.965 1.00 53.84 132 ALA A CA 1
ATOM 1009 C C . ALA A 1 132 ? 18.877 -10.223 -18.235 1.00 53.84 132 ALA A C 1
ATOM 1011 O O . ALA A 1 132 ? 18.993 -9.039 -18.548 1.00 53.84 132 ALA A O 1
ATOM 1012 N N . ASN A 1 133 ? 18.164 -11.077 -18.976 1.00 51.28 133 ASN A N 1
ATOM 1013 C CA . ASN A 1 133 ? 17.607 -10.760 -20.295 1.00 51.28 133 ASN A CA 1
ATOM 1014 C C . ASN A 1 133 ? 16.211 -10.104 -20.254 1.00 51.28 133 ASN A C 1
ATOM 1016 O O . ASN A 1 133 ? 15.710 -9.717 -21.305 1.00 51.28 133 ASN A O 1
ATOM 1020 N N . GLN A 1 134 ? 15.596 -9.943 -19.076 1.00 56.59 134 GLN A N 1
ATOM 1021 C CA . GLN A 1 134 ? 14.268 -9.331 -18.894 1.00 56.59 134 GLN A CA 1
ATOM 1022 C C . GLN A 1 134 ? 14.348 -7.964 -18.191 1.00 56.59 134 GLN A C 1
ATOM 1024 O O . GLN A 1 134 ? 13.666 -7.720 -17.197 1.00 56.59 134 GLN A O 1
ATOM 1029 N N . VAL A 1 135 ? 15.217 -7.061 -18.662 1.00 57.22 135 VAL A N 1
ATOM 1030 C CA . VAL A 1 135 ? 15.183 -5.659 -18.205 1.00 57.22 135 VAL A CA 1
ATOM 1031 C C . VAL A 1 135 ? 13.934 -5.000 -18.793 1.00 57.22 135 VAL A C 1
ATOM 1033 O O . VAL A 1 135 ? 13.883 -4.730 -19.992 1.00 57.22 135 VAL A O 1
ATOM 1036 N N . GLY A 1 136 ? 12.925 -4.781 -17.953 1.00 55.84 136 GLY A N 1
ATOM 1037 C CA . GLY A 1 136 ? 11.710 -4.052 -18.302 1.00 55.84 136 GLY A CA 1
ATOM 1038 C C . GLY A 1 136 ? 11.904 -2.540 -18.217 1.00 55.84 136 GLY A C 1
ATOM 1039 O O . GLY A 1 136 ? 12.851 -2.059 -17.601 1.00 55.84 136 GLY A O 1
ATOM 1040 N N . GLY A 1 137 ? 11.010 -1.768 -18.834 1.00 53.00 137 GLY A N 1
ATOM 1041 C CA . GLY A 1 137 ? 10.882 -0.332 -18.567 1.00 53.00 137 GLY A CA 1
ATOM 1042 C C . GLY A 1 137 ? 10.654 0.524 -19.805 1.00 53.00 137 GLY A C 1
ATOM 1043 O O . GLY A 1 137 ? 10.803 0.068 -20.936 1.00 53.00 137 GLY A O 1
ATOM 1044 N N . GLN A 1 138 ? 10.309 1.796 -19.590 1.00 49.69 138 GLN A N 1
ATOM 1045 C CA . GLN A 1 138 ? 10.313 2.778 -20.671 1.00 49.69 138 GLN A CA 1
ATOM 1046 C C . GLN A 1 138 ? 11.742 3.235 -20.941 1.00 49.69 138 GLN A C 1
ATOM 1048 O O . GLN A 1 138 ? 12.372 3.894 -20.115 1.00 49.69 138 GLN A O 1
ATOM 1053 N N . THR A 1 139 ? 12.263 2.914 -22.117 1.00 42.88 139 THR A N 1
ATOM 1054 C CA . THR A 1 139 ? 13.516 3.497 -22.586 1.00 42.88 139 THR A CA 1
ATOM 1055 C C . THR A 1 139 ? 13.225 4.895 -23.134 1.00 42.88 139 THR A C 1
ATOM 1057 O O . THR A 1 139 ? 12.512 5.027 -24.129 1.00 42.88 139 THR A O 1
ATOM 1060 N N . THR A 1 140 ? 13.813 5.942 -22.553 1.00 43.38 140 THR A N 1
ATOM 1061 C CA . THR A 1 140 ? 13.798 7.300 -23.143 1.00 43.38 140 THR A CA 1
ATOM 1062 C C . THR A 1 140 ? 14.489 7.345 -24.513 1.00 43.38 140 THR A C 1
ATOM 1064 O O . THR A 1 140 ? 14.236 8.242 -25.314 1.00 43.38 140 THR A O 1
ATOM 1067 N N . VAL A 1 141 ? 15.312 6.336 -24.821 1.00 40.41 141 VAL A N 1
ATOM 1068 C CA . VAL A 1 141 ? 15.910 6.094 -26.136 1.00 40.41 141 VAL A CA 1
ATOM 1069 C C . VAL A 1 141 ? 15.223 4.897 -26.780 1.00 40.41 141 VAL A C 1
ATOM 1071 O O . VAL A 1 141 ? 15.528 3.754 -26.464 1.00 40.41 141 VAL A O 1
ATOM 1074 N N . ARG A 1 142 ? 14.292 5.174 -27.691 1.00 42.94 142 ARG A N 1
ATOM 1075 C CA . ARG A 1 142 ? 13.553 4.185 -28.483 1.00 42.94 142 ARG A CA 1
ATOM 1076 C C . ARG A 1 142 ? 14.530 3.405 -29.383 1.00 42.94 142 ARG A C 1
ATOM 1078 O O . ARG A 1 142 ? 15.077 4.008 -30.308 1.00 42.94 142 ARG A O 1
ATOM 1085 N N . PRO A 1 143 ? 14.751 2.088 -29.212 1.00 38.75 143 PRO A N 1
ATOM 1086 C CA . PRO A 1 143 ? 15.295 1.288 -30.297 1.00 38.75 143 PRO A CA 1
ATOM 1087 C C . PRO A 1 143 ? 14.212 1.240 -31.376 1.00 38.75 143 PRO A C 1
ATOM 1089 O O . PRO A 1 143 ? 13.085 0.828 -31.104 1.00 38.75 143 PRO A O 1
ATOM 1092 N N . GLN A 1 144 ? 14.540 1.662 -32.595 1.00 38.72 144 GLN A N 1
ATO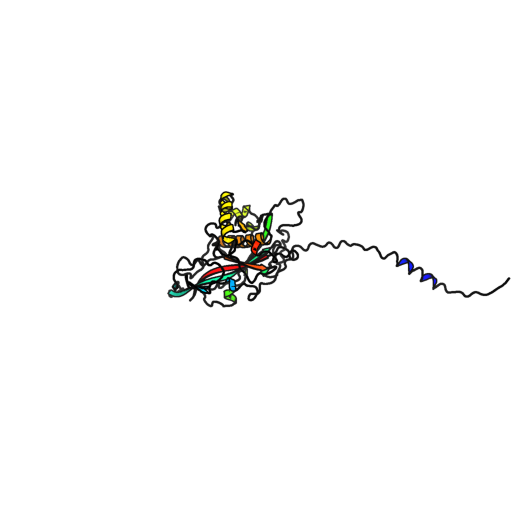M 1093 C CA . GLN A 1 144 ? 13.640 1.771 -33.755 1.00 38.72 144 GLN A CA 1
ATOM 1094 C C . GLN A 1 144 ? 12.832 0.490 -34.105 1.00 38.72 144 GLN A C 1
ATOM 1096 O O . GLN A 1 144 ? 12.038 0.522 -35.040 1.00 38.72 144 GLN A O 1
ATOM 1101 N N . ALA A 1 145 ? 13.038 -0.629 -33.399 1.00 39.56 145 ALA A N 1
ATOM 1102 C CA . ALA A 1 145 ? 12.514 -1.958 -33.709 1.00 39.56 145 ALA A CA 1
ATOM 1103 C C . ALA A 1 145 ? 11.448 -2.504 -32.734 1.00 39.56 145 ALA A C 1
ATOM 1105 O O . ALA A 1 145 ? 10.822 -3.510 -33.054 1.00 39.56 145 ALA A O 1
ATOM 1106 N N . ALA A 1 146 ? 11.197 -1.874 -31.579 1.00 43.22 146 ALA A N 1
ATOM 1107 C CA . ALA A 1 146 ? 10.180 -2.342 -30.631 1.00 43.22 146 ALA A CA 1
ATOM 1108 C C . ALA A 1 146 ? 8.997 -1.362 -30.582 1.00 43.22 146 ALA A C 1
ATOM 1110 O O . ALA A 1 146 ? 9.034 -0.338 -29.905 1.00 43.22 146 ALA A O 1
ATOM 1111 N N . ASN A 1 147 ? 7.926 -1.686 -31.306 1.00 39.19 147 ASN A N 1
ATOM 1112 C CA . ASN A 1 147 ? 6.628 -0.998 -31.265 1.00 39.19 147 ASN A CA 1
ATOM 1113 C C . ASN A 1 147 ? 5.837 -1.330 -29.975 1.00 39.19 147 ASN A C 1
ATOM 1115 O O . ASN A 1 147 ? 4.625 -1.517 -30.009 1.00 39.19 147 ASN A O 1
ATOM 1119 N N . SER A 1 148 ? 6.520 -1.433 -28.834 1.00 46.25 148 SER A N 1
ATOM 1120 C CA . SER A 1 148 ? 5.873 -1.581 -27.532 1.00 46.25 148 SER A CA 1
ATOM 1121 C C . SER A 1 148 ? 5.531 -0.190 -26.999 1.00 46.25 148 SER A C 1
ATOM 1123 O O . SER A 1 148 ? 6.418 0.591 -26.664 1.00 46.25 148 SER A O 1
ATOM 1125 N N . ASN A 1 149 ? 4.240 0.139 -26.952 1.00 50.88 149 ASN A N 1
ATOM 1126 C CA . ASN A 1 149 ? 3.723 1.366 -26.332 1.00 50.88 149 ASN A CA 1
ATOM 1127 C C . ASN A 1 149 ? 3.503 1.184 -24.811 1.00 50.88 149 ASN A C 1
ATOM 1129 O O . ASN A 1 149 ? 2.620 1.824 -24.244 1.00 50.88 149 ASN A O 1
ATOM 1133 N N . GLY A 1 150 ? 4.234 0.279 -24.156 1.00 62.06 150 GLY A N 1
ATOM 1134 C CA . GLY A 1 150 ? 4.063 -0.032 -22.736 1.00 62.06 150 GLY A CA 1
ATOM 1135 C C . GLY A 1 150 ? 5.387 -0.009 -21.982 1.00 62.06 150 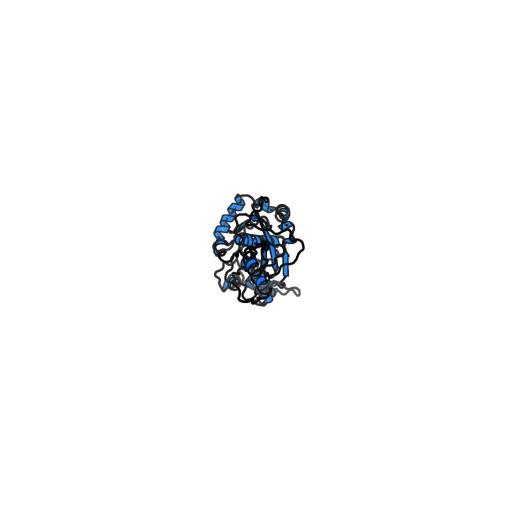GLY A C 1
ATOM 1136 O O . GLY A 1 150 ? 6.438 -0.318 -22.547 1.00 62.06 150 GLY A O 1
ATOM 1137 N N . ALA A 1 151 ? 5.336 0.370 -20.706 1.00 78.00 151 ALA A N 1
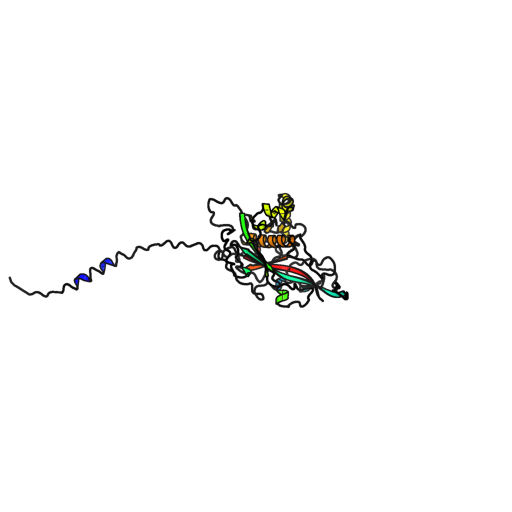ATOM 1138 C CA . ALA A 1 151 ? 6.430 0.113 -19.776 1.00 78.00 151 ALA A CA 1
ATOM 1139 C C . ALA A 1 151 ? 6.212 -1.243 -19.109 1.00 78.00 151 ALA A C 1
ATOM 1141 O O . ALA A 1 151 ? 5.072 -1.667 -18.936 1.00 78.00 151 ALA A O 1
ATOM 1142 N N . PHE A 1 152 ? 7.295 -1.883 -18.685 1.00 86.62 152 PHE A N 1
ATOM 1143 C CA . PHE A 1 152 ? 7.218 -3.073 -17.851 1.00 86.62 152 PHE A CA 1
ATOM 1144 C C . PHE A 1 152 ? 8.056 -2.880 -16.595 1.00 86.62 152 PHE A C 1
ATOM 1146 O O . PHE A 1 152 ? 9.190 -2.403 -16.680 1.00 86.62 152 PHE A O 1
ATOM 1153 N N . TYR A 1 153 ? 7.507 -3.254 -15.448 1.00 89.56 153 TYR A N 1
ATOM 1154 C CA . TYR A 1 153 ? 8.202 -3.208 -14.173 1.00 89.56 153 TYR A CA 1
ATOM 1155 C C . TYR A 1 153 ? 8.090 -4.551 -13.454 1.00 89.56 153 TYR A C 1
ATOM 1157 O O . TYR A 1 153 ? 7.022 -5.161 -13.378 1.00 89.56 153 TYR A O 1
ATOM 1165 N N . HIS A 1 154 ? 9.204 -4.976 -12.874 1.00 91.19 154 HIS A N 1
ATOM 1166 C CA . HIS A 1 154 ? 9.244 -6.015 -11.858 1.00 91.19 154 HIS A CA 1
ATOM 1167 C C . HIS A 1 154 ? 8.875 -5.415 -10.510 1.00 91.19 154 HIS A C 1
ATOM 1169 O O . HIS A 1 154 ? 9.081 -4.223 -10.269 1.00 91.19 154 HIS A O 1
ATOM 1175 N N . ALA A 1 155 ? 8.323 -6.233 -9.627 1.00 93.62 155 ALA A N 1
ATOM 1176 C CA . ALA A 1 155 ? 8.025 -5.821 -8.277 1.00 93.62 155 ALA A CA 1
ATOM 1177 C C . ALA A 1 155 ? 8.347 -6.918 -7.259 1.00 93.62 155 ALA A C 1
ATOM 1179 O O . ALA A 1 155 ? 8.198 -8.115 -7.506 1.00 93.62 155 ALA A O 1
ATOM 1180 N N . HIS A 1 156 ? 8.785 -6.502 -6.078 1.00 94.56 156 HIS A N 1
ATOM 1181 C CA . HIS A 1 156 ? 9.167 -7.410 -4.999 1.00 94.56 156 HIS A CA 1
ATOM 1182 C C . HIS A 1 156 ? 8.386 -7.055 -3.756 1.00 94.56 156 HIS A C 1
ATOM 1184 O O . HIS A 1 156 ? 8.360 -5.899 -3.350 1.00 94.56 156 HIS A O 1
ATOM 1190 N N . TRP A 1 157 ? 7.745 -8.047 -3.153 1.00 94.62 157 TRP A N 1
ATOM 1191 C CA . TRP A 1 157 ? 6.993 -7.887 -1.922 1.00 94.62 157 TRP A CA 1
ATOM 1192 C C . TRP A 1 157 ? 7.791 -8.417 -0.742 1.00 94.62 157 TRP A C 1
ATOM 1194 O O . TRP A 1 157 ? 8.161 -9.592 -0.720 1.00 94.62 157 TRP A O 1
ATOM 1204 N N . TYR A 1 158 ? 7.960 -7.594 0.284 1.00 93.44 158 TYR A N 1
ATOM 1205 C CA . TYR A 1 158 ? 8.582 -7.987 1.542 1.00 93.44 158 TYR A CA 1
ATOM 1206 C C . TYR A 1 158 ? 7.581 -7.862 2.672 1.00 93.44 158 TYR A C 1
ATOM 1208 O O . TYR A 1 158 ? 6.853 -6.873 2.784 1.00 93.44 158 TYR A O 1
ATOM 1216 N N . LYS A 1 159 ? 7.588 -8.846 3.562 1.00 91.94 159 LYS A N 1
ATOM 1217 C CA . LYS A 1 159 ? 6.906 -8.735 4.847 1.00 91.94 159 LYS A CA 1
ATOM 1218 C C . LYS A 1 159 ? 7.722 -7.807 5.729 1.00 91.94 159 LYS A C 1
ATOM 1220 O O . LYS A 1 159 ? 8.904 -8.051 5.923 1.00 91.94 159 LYS A O 1
ATOM 1225 N N . TYR A 1 160 ? 7.111 -6.760 6.271 1.00 90.81 160 TYR A N 1
ATOM 1226 C CA . TYR A 1 160 ? 7.798 -5.783 7.118 1.00 90.81 160 TYR A CA 1
ATOM 1227 C C . TYR A 1 160 ? 7.002 -5.524 8.407 1.00 90.81 160 TYR A C 1
ATOM 1229 O O . TYR A 1 160 ? 6.392 -4.465 8.553 1.00 90.81 160 TYR A O 1
ATOM 1237 N N . PRO A 1 161 ? 6.958 -6.494 9.345 1.00 87.81 161 PRO A N 1
ATOM 1238 C CA . PRO A 1 161 ? 6.181 -6.401 10.582 1.00 87.81 161 PRO A CA 1
ATOM 1239 C C . PRO A 1 161 ? 6.895 -5.532 11.636 1.00 87.81 161 PRO A C 1
ATOM 1241 O O . PRO A 1 161 ? 7.274 -5.987 12.716 1.00 87.81 161 PRO A O 1
ATOM 1244 N N . LEU A 1 162 ? 7.072 -4.245 11.336 1.00 86.69 162 LEU A N 1
ATOM 1245 C CA . LEU A 1 162 ? 7.864 -3.312 12.144 1.00 86.69 162 LEU A CA 1
ATOM 1246 C C . LEU A 1 162 ? 7.334 -3.143 13.578 1.00 86.69 162 LEU A C 1
ATOM 1248 O O . LEU A 1 162 ? 8.112 -3.047 14.526 1.00 86.69 162 LEU A O 1
ATOM 1252 N N . ILE A 1 163 ? 6.008 -3.141 13.749 1.00 86.44 163 ILE A N 1
ATOM 1253 C CA . ILE A 1 163 ? 5.359 -3.013 15.066 1.00 86.44 163 ILE A CA 1
ATOM 1254 C C . ILE A 1 163 ? 5.737 -4.170 15.989 1.00 86.44 163 ILE A C 1
ATOM 1256 O O . ILE A 1 163 ? 5.937 -3.962 17.186 1.00 86.44 163 ILE A O 1
ATOM 1260 N N . TYR A 1 164 ? 5.871 -5.370 15.420 1.00 84.81 164 TYR A N 1
ATOM 1261 C CA . TYR A 1 164 ? 6.309 -6.553 16.145 1.00 84.81 164 TYR A CA 1
ATOM 1262 C C . TYR A 1 164 ? 7.801 -6.486 16.477 1.00 84.81 164 TYR A C 1
ATOM 1264 O O . TYR A 1 164 ? 8.193 -6.739 17.614 1.00 84.81 164 TYR A O 1
ATOM 1272 N N . TRP A 1 165 ? 8.639 -6.072 15.528 1.00 83.56 165 TRP A N 1
ATOM 1273 C CA . TRP A 1 165 ? 10.080 -5.925 15.750 1.00 83.56 165 TRP A CA 1
ATOM 1274 C C . TRP A 1 165 ? 10.436 -4.921 16.843 1.00 83.56 165 TRP A C 1
ATOM 1276 O O . TRP A 1 165 ? 11.291 -5.199 17.680 1.00 83.56 165 TRP A O 1
ATOM 1286 N N . LEU A 1 166 ? 9.758 -3.775 16.862 1.00 84.56 166 LEU A N 1
ATOM 1287 C CA . LEU A 1 166 ? 9.984 -2.724 17.854 1.00 84.56 166 LEU A CA 1
ATOM 1288 C C . LEU A 1 166 ? 9.146 -2.902 19.129 1.00 84.56 166 LEU A C 1
ATOM 1290 O O . LEU A 1 166 ? 9.260 -2.088 20.041 1.00 84.56 166 LEU A O 1
ATOM 1294 N N . GLN A 1 167 ? 8.313 -3.949 19.203 1.00 82.38 167 GLN A N 1
ATOM 1295 C CA . GLN A 1 167 ? 7.471 -4.273 20.363 1.00 82.38 167 GLN A CA 1
ATOM 1296 C C . GLN A 1 167 ? 6.640 -3.080 20.873 1.00 82.38 167 GLN A C 1
ATOM 1298 O O . GLN A 1 167 ? 6.460 -2.902 22.079 1.00 82.38 167 GLN A O 1
ATOM 1303 N N . ILE A 1 168 ? 6.126 -2.255 19.949 1.00 81.06 168 ILE A N 1
ATOM 1304 C CA . ILE A 1 168 ? 5.411 -1.009 20.283 1.00 81.06 168 ILE A CA 1
ATOM 1305 C C . ILE A 1 168 ? 4.045 -1.313 20.917 1.00 81.06 168 ILE A C 1
ATOM 1307 O O . ILE A 1 168 ? 3.639 -0.645 21.864 1.00 81.06 168 ILE A O 1
ATOM 1311 N N . ILE A 1 169 ? 3.334 -2.330 20.415 1.00 77.25 169 ILE A N 1
ATOM 1312 C CA . ILE A 1 169 ? 2.012 -2.742 20.914 1.00 77.25 169 ILE A CA 1
ATOM 1313 C C . ILE A 1 169 ? 2.097 -4.203 21.344 1.00 77.25 169 ILE A C 1
ATOM 1315 O O . ILE A 1 169 ? 1.933 -5.104 20.534 1.00 77.25 169 ILE A O 1
ATOM 1319 N N . GLN A 1 170 ? 2.341 -4.455 22.626 1.00 72.88 170 GLN A N 1
ATOM 1320 C CA . GLN A 1 170 ? 2.602 -5.800 23.152 1.00 72.88 170 GLN A CA 1
ATOM 1321 C C . GLN A 1 170 ? 1.318 -6.626 23.359 1.00 72.88 170 GLN A C 1
ATOM 1323 O O . GLN A 1 170 ? 0.991 -7.003 24.479 1.00 72.88 170 GLN A O 1
ATOM 1328 N N . SER A 1 171 ? 0.576 -6.925 22.288 1.00 67.44 171 SER A N 1
ATOM 1329 C CA . SER A 1 171 ? -0.554 -7.863 22.349 1.00 67.44 171 SER A CA 1
ATOM 1330 C C . SER A 1 171 ? -0.565 -8.821 21.159 1.00 67.44 171 SER A C 1
ATOM 1332 O O . SER A 1 171 ? -0.475 -8.413 20.000 1.00 67.44 171 SER A O 1
ATOM 1334 N N . VAL A 1 172 ? -0.681 -10.120 21.448 1.00 64.12 172 VAL A N 1
ATOM 1335 C CA . VAL A 1 172 ? -0.547 -11.216 20.467 1.00 64.12 172 VAL A CA 1
ATOM 1336 C C . VAL A 1 172 ? -1.649 -11.230 19.408 1.00 64.12 172 VAL A C 1
ATOM 1338 O O . VAL A 1 172 ? -1.406 -11.650 18.284 1.00 64.12 172 VAL A O 1
ATOM 1341 N N . ALA A 1 173 ? -2.845 -10.737 19.733 1.00 66.50 173 ALA A N 1
ATOM 1342 C CA . ALA A 1 173 ? -3.940 -10.601 18.770 1.00 66.50 173 ALA A CA 1
ATOM 1343 C C . ALA A 1 173 ? -3.763 -9.363 17.865 1.00 66.50 173 ALA A C 1
ATOM 1345 O O . ALA A 1 173 ? -4.299 -9.294 16.756 1.00 66.50 173 ALA A O 1
ATOM 1346 N N . CYS A 1 174 ? -2.954 -8.399 18.307 1.00 72.62 174 CYS A N 1
ATOM 1347 C CA . CYS A 1 174 ? -2.719 -7.140 17.615 1.00 72.62 174 CYS A CA 1
ATOM 1348 C C . CYS A 1 174 ? -1.403 -7.070 16.847 1.00 72.62 174 CYS A C 1
ATOM 1350 O O . CYS A 1 174 ? -1.257 -6.183 16.021 1.00 72.62 174 CYS A O 1
ATOM 1352 N N . MET A 1 175 ? -0.473 -8.005 17.031 1.00 69.75 175 MET A N 1
ATOM 1353 C CA . MET A 1 175 ? 0.769 -8.053 16.252 1.00 69.75 175 MET A CA 1
ATOM 1354 C C . MET A 1 175 ? 0.760 -9.187 15.234 1.00 69.75 175 MET A C 1
ATOM 1356 O O . MET A 1 175 ? 0.149 -10.233 15.438 1.00 69.75 175 MET A O 1
ATOM 1360 N N . ALA A 1 176 ? 1.391 -8.967 14.082 1.00 68.19 176 ALA A N 1
ATOM 1361 C CA . ALA A 1 176 ? 1.679 -10.049 13.152 1.00 68.19 176 ALA A CA 1
ATOM 1362 C C . ALA A 1 176 ? 2.974 -10.682 13.657 1.00 68.19 176 ALA A C 1
ATOM 1364 O O . ALA A 1 176 ? 4.008 -10.019 13.649 1.00 68.19 176 ALA A O 1
ATOM 1365 N N . LEU A 1 177 ? 2.905 -11.923 14.142 1.00 68.31 177 LEU A N 1
ATOM 1366 C CA . LEU A 1 177 ? 4.066 -12.683 14.624 1.00 68.31 177 LEU A CA 1
ATOM 1367 C C . LEU A 1 177 ? 4.882 -13.240 13.446 1.00 68.31 177 LEU A C 1
ATOM 1369 O O . LEU A 1 177 ? 5.200 -14.425 13.402 1.00 68.31 177 LEU A O 1
ATOM 1373 N N . ASP A 1 178 ? 5.146 -12.393 12.459 1.00 75.12 178 ASP A N 1
ATOM 1374 C CA . ASP A 1 178 ? 5.894 -12.748 11.261 1.00 75.12 178 ASP A CA 1
ATOM 1375 C C . ASP A 1 178 ? 7.311 -12.171 11.343 1.00 75.12 178 ASP A C 1
ATOM 1377 O O . ASP A 1 178 ? 7.589 -11.257 12.126 1.00 75.12 178 ASP A O 1
ATOM 1381 N N . ASN A 1 179 ? 8.213 -12.705 10.528 1.00 84.00 179 ASN A N 1
ATOM 1382 C CA . ASN A 1 179 ? 9.561 -12.172 10.382 1.00 84.00 179 ASN A CA 1
ATOM 1383 C C . ASN A 1 179 ? 9.658 -11.332 9.106 1.00 84.00 179 ASN A C 1
ATOM 1385 O O . ASN A 1 179 ? 8.809 -11.415 8.218 1.00 84.00 179 ASN A O 1
ATOM 1389 N N . PHE A 1 180 ? 10.700 -10.506 9.020 1.00 87.44 180 PHE A N 1
ATOM 1390 C CA . PHE A 1 180 ? 11.052 -9.908 7.740 1.00 87.44 180 PHE A CA 1
ATOM 1391 C C . PHE A 1 180 ? 11.526 -10.998 6.798 1.00 87.44 180 PHE A C 1
ATOM 1393 O O . PHE A 1 180 ? 12.465 -11.729 7.113 1.00 87.44 180 PHE A O 1
ATOM 1400 N N . ASP A 1 181 ? 10.853 -11.091 5.663 1.00 88.44 181 ASP A N 1
ATOM 1401 C CA . ASP A 1 181 ? 11.140 -12.074 4.636 1.00 88.44 181 ASP A CA 1
ATOM 1402 C C . ASP A 1 181 ? 10.662 -11.558 3.278 1.00 88.44 181 ASP A C 1
ATOM 1404 O O . ASP A 1 181 ? 9.782 -10.690 3.181 1.00 88.44 181 ASP A O 1
ATOM 1408 N N . ILE A 1 182 ? 11.239 -12.123 2.226 1.00 89.62 182 ILE A N 1
ATOM 1409 C CA . ILE A 1 182 ? 10.821 -11.921 0.847 1.00 89.62 182 ILE A CA 1
ATOM 1410 C C . ILE A 1 182 ? 9.531 -12.721 0.650 1.00 89.62 182 ILE A C 1
ATOM 1412 O O . ILE A 1 182 ? 9.536 -13.945 0.568 1.00 89.62 182 ILE A O 1
ATOM 1416 N N . GLY A 1 183 ? 8.402 -12.019 0.594 1.00 87.88 183 GLY A N 1
ATOM 1417 C CA . GLY A 1 183 ? 7.088 -12.639 0.452 1.00 87.88 183 GLY A CA 1
ATOM 1418 C C . GLY A 1 183 ? 6.743 -13.011 -0.988 1.00 87.88 183 GLY A C 1
ATOM 1419 O O . GLY A 1 183 ? 6.021 -13.983 -1.202 1.00 87.88 183 GLY A O 1
ATOM 1420 N N . TYR A 1 184 ? 7.219 -12.242 -1.971 1.00 92.62 184 TYR A N 1
ATOM 1421 C CA . TYR A 1 184 ? 6.924 -12.493 -3.382 1.00 92.62 184 TYR A CA 1
ATOM 1422 C C . TYR A 1 184 ? 7.926 -11.805 -4.312 1.00 92.62 184 TYR A C 1
ATOM 1424 O O . TYR A 1 184 ? 8.280 -10.650 -4.085 1.00 92.62 184 TYR A O 1
ATOM 1432 N N . LEU A 1 185 ? 8.335 -12.487 -5.383 1.00 92.00 185 LEU A N 1
ATOM 1433 C CA . LEU A 1 185 ? 9.188 -11.939 -6.439 1.00 92.00 185 LEU A CA 1
ATOM 1434 C C . LEU A 1 185 ? 8.516 -12.169 -7.784 1.00 92.00 185 LEU A C 1
ATOM 1436 O O . LEU A 1 185 ? 8.173 -13.306 -8.112 1.00 92.00 185 LEU A O 1
ATOM 1440 N N . THR A 1 186 ? 8.330 -11.107 -8.561 1.00 91.12 186 THR A N 1
ATOM 1441 C CA . THR A 1 186 ? 7.611 -11.205 -9.832 1.00 91.12 186 THR A CA 1
ATOM 1442 C C . THR A 1 186 ? 8.403 -11.907 -10.929 1.00 91.12 186 THR A C 1
ATOM 1444 O O . THR A 1 186 ? 7.801 -12.439 -11.850 1.00 91.12 186 THR A O 1
ATOM 1447 N N . GLU A 1 187 ? 9.731 -11.982 -10.830 1.00 87.81 187 GLU A N 1
ATOM 1448 C CA . GLU A 1 187 ? 10.580 -12.664 -11.820 1.00 87.81 187 GLU A CA 1
ATOM 1449 C C . GLU A 1 187 ? 10.369 -14.179 -11.858 1.00 87.81 187 GLU A C 1
ATOM 1451 O O . GLU A 1 187 ? 10.683 -14.822 -12.859 1.00 87.81 187 GLU A O 1
ATOM 1456 N N . PHE A 1 188 ? 9.878 -14.765 -10.764 1.00 87.62 188 PHE A N 1
ATOM 1457 C CA . PHE A 1 188 ? 9.549 -16.189 -10.706 1.00 87.62 188 PHE A CA 1
ATOM 1458 C C . PHE A 1 188 ? 8.102 -16.475 -11.100 1.00 87.62 188 PHE A C 1
ATOM 1460 O O . PHE A 1 188 ? 7.726 -17.643 -11.209 1.00 87.62 188 PHE A O 1
ATOM 1467 N N . ASP A 1 189 ? 7.298 -15.434 -11.305 1.00 87.25 189 ASP A N 1
ATOM 1468 C CA . ASP A 1 189 ? 5.893 -15.576 -11.620 1.00 87.25 189 ASP A CA 1
ATOM 1469 C C . ASP A 1 189 ? 5.623 -15.387 -13.121 1.00 87.25 189 ASP A C 1
ATOM 1471 O O . ASP A 1 189 ? 5.614 -14.254 -13.609 1.00 87.25 189 ASP A O 1
ATOM 1475 N N . PRO A 1 190 ? 5.318 -16.465 -13.866 1.00 85.81 190 PRO A N 1
ATOM 1476 C CA . PRO A 1 190 ? 4.969 -16.342 -15.276 1.00 85.81 190 PRO A CA 1
ATOM 1477 C C . PRO A 1 190 ? 3.671 -15.546 -15.485 1.00 85.81 190 PRO A C 1
ATOM 1479 O O . PRO A 1 190 ? 3.499 -14.940 -16.537 1.00 85.81 190 PRO A O 1
ATOM 1482 N N . PHE A 1 191 ? 2.778 -15.481 -14.487 1.00 88.31 191 PHE A N 1
ATOM 1483 C CA . PHE A 1 191 ? 1.554 -14.678 -14.559 1.00 88.31 191 PHE A CA 1
ATOM 1484 C C . PHE A 1 191 ? 1.803 -13.169 -14.416 1.00 88.31 191 PHE A C 1
ATOM 1486 O O . PHE A 1 191 ? 0.843 -12.402 -14.402 1.00 88.31 191 PHE A O 1
ATOM 1493 N N . TRP A 1 192 ? 3.037 -12.719 -14.175 1.00 89.88 192 TRP A N 1
ATOM 1494 C CA . TRP A 1 192 ? 3.363 -11.294 -14.075 1.00 89.88 192 TRP A CA 1
ATOM 1495 C C . TRP A 1 192 ? 3.907 -10.711 -15.380 1.00 89.88 192 TRP A C 1
ATOM 1497 O O . TRP A 1 192 ? 3.699 -9.525 -15.636 1.00 89.88 192 TRP A O 1
ATOM 1507 N N . ASP A 1 193 ? 4.595 -11.533 -16.173 1.00 86.25 193 ASP A N 1
ATOM 1508 C CA . ASP A 1 193 ? 5.242 -11.138 -17.433 1.00 86.25 193 ASP A CA 1
ATOM 1509 C C . ASP A 1 193 ? 4.277 -11.178 -18.632 1.00 86.25 193 ASP A C 1
ATOM 1511 O O . ASP A 1 193 ? 4.489 -10.490 -19.626 1.00 86.25 193 ASP A O 1
ATOM 1515 N N . ASP A 1 194 ? 3.196 -11.957 -18.528 1.00 85.19 194 ASP A N 1
ATOM 1516 C CA . ASP A 1 194 ? 2.253 -12.220 -19.618 1.00 85.19 194 ASP A CA 1
ATOM 1517 C C . ASP A 1 194 ? 0.809 -11.859 -19.204 1.00 85.19 194 ASP A C 1
ATOM 1519 O O . ASP A 1 194 ? 0.240 -12.429 -18.262 1.00 85.19 194 ASP A O 1
ATOM 1523 N N . ASP A 1 195 ? 0.225 -10.882 -19.907 1.00 86.44 195 ASP A N 1
ATOM 1524 C CA . ASP A 1 195 ? -1.118 -10.349 -19.649 1.00 86.44 195 ASP A CA 1
ATOM 1525 C C . ASP A 1 195 ? -2.216 -11.375 -19.984 1.00 86.44 195 ASP A C 1
ATOM 1527 O O . ASP A 1 195 ? -3.245 -11.449 -19.298 1.00 86.44 195 ASP A O 1
ATOM 1531 N N . GLU A 1 196 ? -2.004 -12.196 -21.014 1.00 86.94 196 GLU A N 1
ATOM 1532 C CA . GLU A 1 196 ? -2.912 -13.262 -21.426 1.00 86.94 196 GLU A CA 1
ATOM 1533 C C . GLU A 1 196 ? -2.918 -14.407 -20.414 1.00 86.94 196 GLU A C 1
ATOM 1535 O O . GLU A 1 196 ? -3.977 -14.955 -20.095 1.00 86.94 196 GLU A O 1
ATOM 1540 N N . LEU A 1 197 ? -1.757 -14.749 -19.858 1.00 87.56 197 LEU A N 1
ATOM 1541 C CA . LEU A 1 197 ? -1.647 -15.771 -18.828 1.00 87.56 197 LEU A CA 1
ATOM 1542 C C . LEU A 1 197 ? -2.252 -15.284 -17.505 1.00 87.56 197 LEU A C 1
ATOM 1544 O O . LEU A 1 197 ? -2.967 -16.042 -16.840 1.00 87.56 197 LEU A O 1
ATOM 1548 N N . ALA A 1 198 ? -2.055 -14.008 -17.152 1.00 87.88 198 ALA A N 1
ATOM 1549 C CA . ALA A 1 198 ? -2.689 -13.382 -15.991 1.00 87.88 198 ALA A CA 1
ATOM 1550 C C . ALA A 1 198 ? -4.226 -13.462 -16.041 1.00 87.88 198 ALA A C 1
ATOM 1552 O O . ALA A 1 198 ? -4.878 -13.537 -14.998 1.00 87.88 198 ALA A O 1
ATOM 1553 N N . PHE A 1 199 ? -4.828 -13.551 -17.232 1.00 89.00 199 PHE A N 1
ATOM 1554 C CA . PHE A 1 199 ? -6.273 -13.734 -17.391 1.00 89.00 199 PHE A CA 1
ATOM 1555 C C . PHE A 1 199 ? -6.820 -14.983 -16.678 1.00 89.00 199 PHE A C 1
ATOM 1557 O O . PHE A 1 199 ? -7.980 -14.993 -16.265 1.00 89.00 199 PHE A O 1
ATOM 1564 N N . ILE A 1 200 ? -5.991 -16.010 -16.458 1.00 88.81 200 ILE A N 1
ATOM 1565 C CA . ILE A 1 200 ? -6.365 -17.192 -15.667 1.00 88.81 200 ILE A CA 1
ATOM 1566 C C . ILE A 1 200 ? -6.621 -16.820 -14.197 1.00 88.81 200 ILE A C 1
ATOM 1568 O O . ILE A 1 200 ? -7.550 -17.343 -13.581 1.00 88.81 200 ILE A O 1
ATOM 1572 N N . LEU A 1 201 ? -5.827 -15.904 -13.634 1.00 87.44 201 LEU A N 1
ATOM 1573 C CA . LEU A 1 201 ? -5.982 -15.416 -12.260 1.00 87.44 201 LEU A CA 1
ATOM 1574 C C . LEU A 1 201 ? -7.104 -14.383 -12.126 1.00 87.44 201 LEU A C 1
ATOM 1576 O O . LEU A 1 201 ? -7.698 -14.268 -11.052 1.00 87.44 201 LEU A O 1
ATOM 1580 N N . ASN A 1 202 ? -7.383 -13.616 -13.180 1.00 89.38 202 ASN A N 1
ATOM 1581 C CA . ASN A 1 202 ? -8.365 -12.530 -13.170 1.00 89.38 202 ASN A CA 1
ATOM 1582 C C . ASN A 1 202 ? -9.280 -12.516 -14.406 1.00 89.38 202 ASN A C 1
ATOM 1584 O O . ASN A 1 202 ? -9.256 -11.553 -15.181 1.00 89.38 202 ASN A O 1
ATOM 1588 N N . PRO A 1 203 ? -10.150 -13.529 -14.577 1.00 90.38 203 PRO A N 1
ATOM 1589 C CA . PRO A 1 203 ? -11.059 -13.586 -15.723 1.00 90.38 203 PRO A CA 1
ATOM 1590 C C . PRO A 1 203 ? -12.052 -12.414 -15.744 1.00 90.38 203 PRO A C 1
ATOM 1592 O O . PRO A 1 203 ? -12.514 -11.992 -16.804 1.00 90.38 203 PRO A O 1
ATOM 1595 N N . GLU A 1 204 ? -12.359 -11.825 -14.584 1.00 89.44 204 GLU A N 1
ATOM 1596 C CA . GLU A 1 204 ? -13.227 -10.650 -14.500 1.00 89.44 204 GLU A CA 1
ATOM 1597 C C . GLU A 1 204 ? -12.637 -9.395 -15.163 1.00 89.44 204 GLU A C 1
ATOM 1599 O O . GLU A 1 204 ? -13.390 -8.469 -15.467 1.00 89.44 204 GLU A O 1
ATOM 1604 N N . ALA A 1 205 ? -11.331 -9.369 -15.463 1.00 89.19 205 ALA A N 1
ATOM 1605 C CA . ALA A 1 205 ? -10.715 -8.282 -16.222 1.00 89.19 205 ALA A CA 1
ATOM 1606 C C . ALA A 1 205 ? -11.392 -8.068 -17.588 1.00 89.19 205 ALA A C 1
ATOM 1608 O O . ALA A 1 205 ? -11.475 -6.930 -18.048 1.00 89.19 205 ALA A O 1
ATOM 1609 N N . ALA A 1 206 ? -11.978 -9.114 -18.191 1.00 88.94 206 ALA A N 1
ATOM 1610 C CA . ALA A 1 206 ? -12.763 -8.984 -19.422 1.00 88.94 206 ALA A CA 1
ATOM 1611 C C . ALA A 1 206 ? -13.999 -8.085 -19.249 1.00 88.94 206 ALA A C 1
ATOM 1613 O O . ALA A 1 206 ? -14.383 -7.379 -20.180 1.00 88.94 206 ALA A O 1
ATOM 1614 N N . MET A 1 207 ? -14.612 -8.066 -18.060 1.00 89.88 207 MET A N 1
ATOM 1615 C CA . MET A 1 207 ? -15.744 -7.178 -17.790 1.00 89.88 207 MET A CA 1
ATOM 1616 C C . MET A 1 207 ? -15.294 -5.734 -17.568 1.00 89.88 207 MET A C 1
ATOM 1618 O O . MET A 1 207 ? -16.009 -4.815 -17.961 1.00 89.88 207 MET A O 1
ATOM 1622 N N . PHE A 1 208 ? -14.118 -5.520 -16.974 1.00 90.00 208 PHE A N 1
ATOM 1623 C CA . PHE A 1 208 ? -13.625 -4.187 -16.605 1.00 90.00 208 PHE A CA 1
ATOM 1624 C C . PHE A 1 208 ? -12.706 -3.540 -17.650 1.00 90.00 208 PHE A C 1
ATOM 1626 O O . PHE A 1 208 ? -12.401 -2.354 -17.541 1.00 90.00 208 PHE A O 1
ATOM 1633 N N . GLY A 1 209 ? -12.326 -4.265 -18.704 1.00 85.38 209 GLY A N 1
ATOM 1634 C CA . GLY A 1 209 ? -11.581 -3.730 -19.850 1.00 85.38 209 GLY A CA 1
ATOM 1635 C C . GLY A 1 209 ? -12.404 -2.833 -20.785 1.00 85.38 209 GLY A C 1
ATOM 1636 O O . GLY A 1 209 ? -11.873 -2.311 -21.761 1.00 85.38 209 GLY A O 1
ATOM 1637 N N . ASN A 1 210 ? -13.700 -2.643 -20.519 1.00 90.94 210 ASN A N 1
ATOM 1638 C CA . ASN A 1 210 ? -14.563 -1.817 -21.358 1.00 90.94 210 ASN A CA 1
ATOM 1639 C C . ASN A 1 210 ? -14.471 -0.313 -20.985 1.00 90.94 210 ASN A C 1
ATOM 1641 O O . ASN A 1 210 ? -14.278 0.022 -19.812 1.00 90.94 210 ASN A O 1
ATOM 1645 N N . PRO A 1 211 ? -14.675 0.619 -21.939 1.00 90.31 211 PRO A N 1
ATOM 1646 C CA . PRO A 1 211 ? -14.594 2.057 -21.665 1.00 90.31 211 PRO A CA 1
ATOM 1647 C C . PRO A 1 211 ? -15.561 2.559 -20.585 1.00 90.31 211 PRO A C 1
ATOM 1649 O O . PRO A 1 211 ? -15.229 3.484 -19.856 1.00 90.31 211 PRO A O 1
ATOM 1652 N N . ILE A 1 212 ? -16.742 1.953 -20.442 1.00 90.19 212 ILE A N 1
ATOM 1653 C CA . ILE A 1 212 ? -17.748 2.357 -19.445 1.00 90.19 212 ILE A CA 1
ATOM 1654 C C . ILE A 1 212 ? -17.238 2.066 -18.025 1.00 90.19 212 ILE A C 1
ATOM 1656 O O . ILE A 1 212 ? -17.343 2.909 -17.135 1.00 90.19 212 ILE A O 1
ATOM 1660 N N . ALA A 1 213 ? -16.630 0.898 -17.820 1.00 91.00 213 ALA A N 1
ATOM 1661 C CA . ALA A 1 213 ? -16.014 0.510 -16.559 1.00 91.00 213 ALA A CA 1
ATOM 1662 C C . ALA A 1 213 ? -14.797 1.386 -16.239 1.00 91.00 213 ALA A C 1
ATOM 1664 O O . ALA A 1 213 ? -14.642 1.812 -15.095 1.00 91.00 213 ALA A O 1
ATOM 1665 N N . GLN A 1 214 ? -13.986 1.728 -17.241 1.00 91.06 214 GLN A N 1
ATOM 1666 C CA . GLN A 1 214 ? -12.843 2.630 -17.065 1.00 91.06 214 GLN A CA 1
ATOM 1667 C C . GLN A 1 214 ? -13.281 4.063 -16.728 1.00 91.06 214 GLN A C 1
ATOM 1669 O O . GLN A 1 214 ? -12.686 4.708 -15.867 1.00 91.06 214 GLN A O 1
ATOM 1674 N N . LEU A 1 215 ? -14.384 4.544 -17.311 1.00 91.25 215 LEU A N 1
ATOM 1675 C CA . LEU A 1 215 ? -14.946 5.859 -16.987 1.00 91.25 215 LEU A CA 1
ATOM 1676 C C . LEU A 1 215 ? -15.410 5.971 -15.528 1.00 91.25 215 LEU A C 1
ATOM 1678 O O . LEU A 1 215 ? -15.321 7.052 -14.949 1.00 91.25 215 LEU A O 1
ATOM 1682 N N . SER A 1 216 ? -15.840 4.875 -14.892 1.00 91.81 216 SER A N 1
ATOM 1683 C CA . SER A 1 216 ? -16.174 4.903 -13.459 1.00 91.81 216 SER A CA 1
ATOM 1684 C C . SER A 1 216 ? -14.970 5.222 -12.561 1.00 91.81 216 SER A C 1
ATOM 1686 O O . SER A 1 216 ? -15.150 5.802 -11.489 1.00 91.81 216 SER A O 1
ATOM 1688 N N . CYS A 1 217 ? -13.741 4.945 -13.018 1.00 92.56 217 CYS A N 1
ATOM 1689 C CA . CYS A 1 217 ? -12.527 5.240 -12.259 1.00 92.56 217 CYS A CA 1
ATOM 1690 C C . CYS A 1 217 ? -12.253 6.743 -12.129 1.00 92.56 217 CYS A C 1
ATOM 1692 O O . CYS A 1 217 ? -11.583 7.157 -11.185 1.00 92.56 217 CYS A O 1
ATOM 1694 N N . VAL A 1 218 ? -12.842 7.579 -12.996 1.00 93.00 218 VAL A N 1
ATOM 1695 C CA . VAL A 1 218 ? -12.762 9.046 -12.885 1.00 93.00 218 VAL A CA 1
ATOM 1696 C C . VAL A 1 218 ? -13.361 9.527 -11.562 1.00 93.00 218 VAL A C 1
ATOM 1698 O O . VAL A 1 218 ? -12.814 10.425 -10.927 1.00 93.00 218 VAL A O 1
ATOM 1701 N N . VAL A 1 219 ? -14.452 8.902 -11.105 1.00 93.25 219 VAL A N 1
ATOM 1702 C CA . VAL A 1 219 ? -15.108 9.264 -9.839 1.00 93.25 219 VAL A CA 1
ATOM 1703 C C . VAL A 1 219 ? -14.177 9.014 -8.657 1.00 93.25 219 VAL A C 1
ATOM 1705 O O . VAL A 1 219 ? -14.071 9.854 -7.762 1.00 93.25 219 VAL A O 1
ATOM 1708 N N . GLU A 1 220 ? -13.485 7.875 -8.656 1.00 94.12 220 GLU A N 1
ATOM 1709 C CA . GLU A 1 220 ? -12.518 7.572 -7.610 1.00 94.12 220 GLU A CA 1
ATOM 1710 C C . GLU A 1 220 ? -11.298 8.488 -7.685 1.00 94.12 220 GLU A C 1
ATOM 1712 O O . GLU A 1 220 ? -10.943 9.060 -6.661 1.00 94.12 220 GLU A O 1
ATOM 1717 N N . SER A 1 221 ? -10.723 8.691 -8.876 1.00 92.94 221 SER A N 1
ATOM 1718 C CA . SER A 1 221 ? -9.585 9.595 -9.077 1.00 92.94 221 SER A CA 1
ATOM 1719 C C . SER A 1 221 ? -9.877 10.982 -8.510 1.00 92.94 221 SER A C 1
ATOM 1721 O O . SER A 1 221 ? -9.134 11.445 -7.653 1.00 92.94 221 SER A O 1
ATOM 1723 N N . VAL A 1 222 ? -11.009 11.600 -8.870 1.00 94.00 222 VAL A N 1
ATOM 1724 C CA . VAL A 1 222 ? -11.395 12.926 -8.357 1.00 94.00 222 VAL A CA 1
ATOM 1725 C C . VAL A 1 222 ? -11.563 12.922 -6.838 1.00 94.00 222 VAL A C 1
ATOM 1727 O O . VAL A 1 222 ? -11.137 13.864 -6.169 1.00 94.00 222 VAL A O 1
ATOM 1730 N N . LYS A 1 223 ? -12.164 11.864 -6.281 1.00 94.06 223 LYS A N 1
ATOM 1731 C CA . LYS A 1 223 ? -12.374 11.731 -4.838 1.00 94.06 223 LYS A CA 1
ATOM 1732 C C . LYS A 1 223 ? -11.037 11.664 -4.090 1.00 94.06 223 LYS A C 1
ATOM 1734 O O . LYS A 1 223 ? -10.867 12.384 -3.103 1.00 94.06 223 LYS A O 1
ATOM 1739 N N . THR A 1 224 ? -10.099 10.831 -4.543 1.00 93.75 224 THR A N 1
ATOM 1740 C CA . THR A 1 224 ? -8.826 10.561 -3.852 1.00 93.75 224 THR A CA 1
ATOM 1741 C C . THR A 1 224 ? -7.683 11.491 -4.255 1.00 93.75 224 THR A C 1
ATOM 1743 O O . THR A 1 224 ? -6.661 11.482 -3.577 1.00 93.75 224 THR A O 1
ATOM 1746 N N . SER A 1 225 ? -7.842 12.337 -5.283 1.00 92.75 225 SER A N 1
ATOM 1747 C CA . SER A 1 225 ? -6.802 13.239 -5.814 1.00 92.75 225 SER A CA 1
ATOM 1748 C C . SER A 1 225 ? -5.989 13.967 -4.746 1.00 92.75 225 SER A C 1
ATOM 1750 O O . SER A 1 225 ? -4.768 13.999 -4.829 1.00 92.75 225 SER A O 1
ATOM 1752 N N . PHE A 1 226 ? -6.642 14.527 -3.726 1.00 89.44 226 PHE A N 1
ATOM 1753 C CA . PHE A 1 226 ? -5.974 15.334 -2.697 1.00 89.44 226 PHE A CA 1
ATOM 1754 C C . PHE A 1 226 ? -5.478 14.534 -1.481 1.00 89.44 226 PHE A C 1
ATOM 1756 O O . PHE A 1 226 ? -5.028 15.138 -0.513 1.00 89.44 226 PHE A O 1
ATOM 1763 N N . GLY A 1 227 ? -5.619 13.204 -1.462 1.00 86.94 227 GLY A N 1
ATOM 1764 C CA . GLY A 1 227 ? -5.183 12.354 -0.343 1.00 86.94 227 GLY A CA 1
ATOM 1765 C C . GLY A 1 227 ? -5.968 12.526 0.969 1.00 86.94 227 GLY A C 1
ATOM 1766 O O . GLY A 1 227 ? -5.643 11.896 1.972 1.00 86.94 227 GLY A O 1
ATOM 1767 N N . ASN A 1 228 ? -7.026 13.343 0.973 1.00 88.38 228 ASN A N 1
ATOM 1768 C CA . ASN A 1 228 ? -7.856 13.625 2.154 1.00 88.38 228 ASN A CA 1
ATOM 1769 C C . ASN A 1 228 ? -9.061 12.686 2.299 1.00 88.38 228 ASN A C 1
ATOM 1771 O O . ASN A 1 228 ? -9.830 12.800 3.251 1.00 88.38 228 ASN A O 1
ATOM 1775 N N . SER A 1 229 ? -9.273 11.782 1.346 1.00 91.06 229 SER A N 1
ATOM 1776 C CA . SER A 1 229 ? -10.407 10.867 1.344 1.00 91.06 229 SER A CA 1
ATOM 1777 C C . SER A 1 229 ? -9.954 9.445 1.028 1.00 91.06 229 SER A C 1
ATOM 1779 O O . SER A 1 229 ? -8.902 9.231 0.427 1.00 91.06 229 SER A O 1
ATOM 1781 N N . LEU A 1 230 ? -10.749 8.467 1.460 1.00 92.75 230 LEU A N 1
ATOM 1782 C CA . LEU A 1 230 ? -10.481 7.063 1.172 1.00 92.75 230 LEU A CA 1
ATOM 1783 C C . LEU A 1 230 ? -11.024 6.656 -0.205 1.00 92.75 230 LEU A C 1
ATOM 1785 O O . LEU A 1 230 ? -12.111 7.123 -0.589 1.00 92.75 230 LEU A O 1
ATOM 1789 N N . PRO A 1 231 ? -10.332 5.742 -0.911 1.00 93.38 231 PRO A N 1
ATOM 1790 C CA . PRO A 1 231 ? -10.834 5.146 -2.145 1.00 93.38 231 PRO A CA 1
ATOM 1791 C C . PRO A 1 231 ? -12.149 4.385 -1.922 1.00 93.38 231 PRO A C 1
ATOM 1793 O O . PRO A 1 231 ? -12.582 4.127 -0.796 1.00 93.38 231 PRO A O 1
ATOM 1796 N N . LEU A 1 232 ? -12.839 4.088 -3.020 1.00 93.38 232 LEU A N 1
ATOM 1797 C CA . LEU A 1 232 ? -14.110 3.378 -3.049 1.00 93.38 232 LEU A CA 1
ATOM 1798 C C . LEU A 1 232 ? -13.852 1.878 -3.216 1.00 93.38 232 LEU A C 1
ATOM 1800 O O . LEU A 1 232 ? -13.534 1.407 -4.306 1.00 93.38 232 LEU A O 1
ATOM 1804 N N . ASP A 1 233 ? -14.068 1.109 -2.151 1.00 92.31 233 ASP A N 1
ATOM 1805 C CA . ASP A 1 233 ? -13.860 -0.348 -2.172 1.00 92.31 233 ASP A CA 1
ATOM 1806 C C . ASP A 1 233 ? -14.790 -1.080 -3.152 1.00 92.31 233 ASP A C 1
ATOM 1808 O O . ASP A 1 233 ? -14.434 -2.128 -3.683 1.00 92.31 233 ASP A O 1
ATOM 1812 N N . ALA A 1 234 ? -15.962 -0.508 -3.453 1.00 91.62 234 ALA A N 1
ATOM 1813 C CA . ALA A 1 234 ? -16.890 -1.057 -4.443 1.00 91.62 234 ALA A CA 1
ATOM 1814 C C . ALA A 1 234 ? -16.324 -1.044 -5.876 1.00 91.62 234 ALA A C 1
ATOM 1816 O O . ALA A 1 234 ? -16.666 -1.910 -6.678 1.00 91.62 234 ALA A O 1
ATOM 1817 N N . LEU A 1 235 ? -15.451 -0.082 -6.196 1.00 93.31 235 LEU A N 1
ATOM 1818 C CA . LEU A 1 235 ? -14.799 0.052 -7.502 1.00 93.31 235 LEU A CA 1
ATOM 1819 C C . LEU A 1 235 ? -13.425 -0.627 -7.484 1.00 93.31 235 LEU A C 1
ATOM 1821 O O . LEU A 1 235 ? -12.417 -0.004 -7.801 1.00 93.31 235 LEU A O 1
ATOM 1825 N N . PHE A 1 236 ? -13.344 -1.889 -7.067 1.00 93.19 236 PHE A N 1
ATOM 1826 C CA . PHE A 1 236 ? -12.071 -2.589 -6.824 1.00 93.19 236 PHE A CA 1
ATOM 1827 C C . PHE A 1 236 ? -11.107 -2.633 -8.030 1.00 93.19 236 PHE A C 1
ATOM 1829 O O . PHE A 1 236 ? -9.909 -2.814 -7.841 1.00 93.19 236 PHE A O 1
ATOM 1836 N N . TRP A 1 237 ? -11.602 -2.445 -9.258 1.00 93.50 237 TRP A N 1
ATOM 1837 C CA . TRP A 1 237 ? -10.802 -2.400 -10.492 1.00 93.50 237 TRP A CA 1
ATOM 1838 C C . TRP A 1 237 ? -10.180 -1.026 -10.792 1.00 93.50 237 TRP A C 1
ATOM 1840 O O . TRP A 1 237 ? -9.409 -0.895 -11.747 1.00 93.50 237 TRP A O 1
ATOM 1850 N N . CYS A 1 238 ? -10.524 -0.004 -10.012 1.00 94.06 238 CYS A N 1
ATOM 1851 C CA . CYS A 1 238 ? -9.973 1.343 -10.100 1.00 94.06 238 CYS A CA 1
ATOM 1852 C C . CYS A 1 238 ? -8.919 1.550 -9.008 1.00 94.06 238 CYS A C 1
ATOM 1854 O O . CYS A 1 238 ? -9.109 1.111 -7.877 1.00 94.06 238 CYS A O 1
ATOM 1856 N N . LEU A 1 239 ? -7.820 2.221 -9.336 1.00 93.56 239 LEU A N 1
ATOM 1857 C CA . LEU A 1 239 ? -6.746 2.583 -8.407 1.00 93.56 239 LEU A CA 1
ATOM 1858 C C . LEU A 1 239 ? -6.596 4.112 -8.368 1.00 93.56 239 LEU A C 1
ATOM 1860 O O . LEU A 1 239 ? -5.516 4.677 -8.537 1.00 93.56 239 LEU A O 1
ATOM 1864 N N . GLY A 1 240 ? -7.730 4.805 -8.209 1.00 91.44 240 GLY A N 1
ATOM 1865 C CA . GLY A 1 240 ? -7.821 6.265 -8.247 1.00 91.44 240 GLY A CA 1
ATOM 1866 C C . GLY A 1 240 ? -7.110 6.889 -9.448 1.00 91.44 240 GLY A C 1
ATOM 1867 O O . GLY A 1 240 ? -7.372 6.529 -10.593 1.00 91.44 240 GLY A O 1
ATOM 1868 N N . SER A 1 241 ? -6.219 7.846 -9.183 1.00 90.56 241 SER A N 1
ATOM 1869 C CA . SER A 1 241 ? -5.486 8.569 -10.235 1.00 90.56 241 SER A CA 1
ATOM 1870 C C . SER A 1 241 ? -4.367 7.753 -10.891 1.00 90.56 241 SER A C 1
ATOM 1872 O O . SER A 1 241 ? -3.810 8.196 -11.889 1.00 90.56 241 SER A O 1
ATOM 1874 N N . GLN A 1 242 ? -4.046 6.570 -10.359 1.00 90.88 242 GLN A N 1
ATOM 1875 C CA . GLN A 1 242 ? -3.003 5.704 -10.909 1.00 90.88 242 GLN A CA 1
ATOM 1876 C C . GLN A 1 242 ? -3.482 4.928 -12.139 1.00 90.88 242 GLN A C 1
ATOM 1878 O O . GLN A 1 242 ? -2.677 4.574 -12.991 1.00 90.88 242 GLN A O 1
ATOM 1883 N N . GLY A 1 243 ? -4.792 4.695 -12.261 1.00 89.44 243 GLY A N 1
ATOM 1884 C CA . GLY A 1 243 ? -5.398 4.014 -13.403 1.00 89.44 243 GLY A CA 1
ATOM 1885 C C . GLY A 1 243 ? -6.161 2.754 -13.006 1.00 89.44 243 GLY A C 1
ATOM 1886 O O . GLY A 1 243 ? -6.719 2.660 -11.913 1.00 89.44 243 GLY A O 1
ATOM 1887 N N . SER A 1 244 ? -6.235 1.784 -13.919 1.00 91.12 244 SER A N 1
ATOM 1888 C CA . SER A 1 244 ? -6.935 0.521 -13.669 1.00 91.12 244 SER A CA 1
ATOM 1889 C C . SER A 1 244 ? -6.037 -0.501 -12.984 1.00 91.12 244 SER A C 1
ATOM 1891 O O . SER A 1 244 ? -4.853 -0.622 -13.298 1.00 91.12 244 SER A O 1
ATOM 1893 N N . ALA A 1 245 ? -6.626 -1.299 -12.098 1.00 92.00 245 ALA A N 1
ATOM 1894 C CA . ALA A 1 245 ? -5.949 -2.414 -11.457 1.00 92.00 245 ALA A CA 1
ATOM 1895 C C . ALA A 1 245 ? -5.625 -3.566 -12.420 1.00 92.00 245 ALA A C 1
ATOM 1897 O O . ALA A 1 245 ? -4.712 -4.333 -12.146 1.00 92.00 245 ALA A O 1
ATOM 1898 N N . TYR A 1 246 ? -6.346 -3.686 -13.536 1.00 91.44 246 TYR A N 1
ATOM 1899 C CA . TYR A 1 246 ? -6.106 -4.728 -14.532 1.00 91.44 246 TYR A CA 1
ATOM 1900 C C . TYR A 1 246 ? -5.272 -4.204 -15.709 1.00 91.44 246 TYR A C 1
ATOM 1902 O O . TYR A 1 246 ? -5.430 -3.035 -16.079 1.00 91.44 246 TYR A O 1
ATOM 1910 N N . PRO A 1 247 ? -4.441 -5.057 -16.336 1.00 90.50 247 PRO A N 1
ATOM 1911 C CA . PRO A 1 247 ? -4.083 -6.427 -15.924 1.00 90.50 247 PRO A CA 1
ATOM 1912 C C . PRO A 1 247 ? -3.249 -6.467 -14.622 1.00 90.50 247 PRO A C 1
ATOM 1914 O O . PRO A 1 247 ? -2.584 -5.493 -14.276 1.00 90.50 247 PRO A O 1
ATOM 1917 N N . LEU A 1 248 ? -3.306 -7.585 -13.877 1.00 91.12 248 LEU A N 1
ATOM 1918 C CA . LEU A 1 248 ? -2.533 -7.797 -12.634 1.00 91.12 248 LEU A CA 1
ATOM 1919 C C . LEU A 1 248 ? -1.086 -8.227 -12.936 1.00 91.12 248 LEU A C 1
ATOM 1921 O O . LEU A 1 248 ? -0.596 -9.252 -12.451 1.00 91.12 248 LEU A O 1
ATOM 1925 N N . THR A 1 249 ? -0.427 -7.430 -13.763 1.00 90.44 249 THR A N 1
ATOM 1926 C CA . THR A 1 249 ? 0.910 -7.658 -14.314 1.00 90.44 249 THR A CA 1
ATOM 1927 C C . THR A 1 249 ? 1.767 -6.404 -14.188 1.00 90.44 249 THR A C 1
ATOM 1929 O O . THR A 1 249 ? 1.306 -5.340 -13.753 1.00 90.44 249 THR A O 1
ATOM 1932 N N . GLY A 1 250 ? 3.032 -6.540 -14.589 1.00 87.75 250 GLY A N 1
ATOM 1933 C CA . GLY A 1 250 ? 4.010 -5.458 -14.621 1.00 87.75 250 GLY A CA 1
ATOM 1934 C C . GLY A 1 250 ? 3.805 -4.435 -15.738 1.00 87.75 250 GLY A C 1
ATOM 1935 O O . GLY A 1 250 ? 4.581 -3.480 -15.812 1.00 87.75 250 GLY A O 1
ATOM 1936 N N . THR A 1 251 ? 2.814 -4.617 -16.619 1.00 87.44 251 THR A N 1
ATOM 1937 C CA . THR A 1 251 ? 2.617 -3.776 -17.806 1.00 87.44 251 THR A CA 1
ATOM 1938 C C . THR A 1 251 ? 1.892 -2.472 -17.460 1.00 87.44 251 THR A C 1
ATOM 1940 O O . THR A 1 251 ? 0.823 -2.461 -16.848 1.00 87.44 251 THR A O 1
ATOM 1943 N N . THR A 1 252 ? 2.448 -1.330 -17.861 1.00 85.31 252 THR A N 1
ATOM 1944 C CA . THR A 1 252 ? 1.821 -0.008 -17.673 1.00 85.31 252 THR A CA 1
ATOM 1945 C C . THR A 1 252 ? 1.710 0.756 -18.986 1.00 85.31 252 THR A C 1
ATOM 1947 O O . THR A 1 252 ? 2.367 0.436 -19.982 1.00 85.31 252 THR A O 1
ATOM 1950 N N . GLY A 1 253 ? 0.866 1.792 -19.000 1.00 77.25 253 GLY A N 1
ATOM 1951 C CA . GLY A 1 253 ? 0.678 2.629 -20.178 1.00 77.25 253 GLY A CA 1
ATOM 1952 C C . GLY A 1 253 ? 1.907 3.485 -20.494 1.00 77.25 253 GLY A C 1
ATOM 1953 O O . GLY A 1 253 ? 2.713 3.809 -19.622 1.00 77.25 253 GLY A O 1
ATOM 1954 N N . TYR A 1 254 ? 2.036 3.910 -21.757 1.00 59.22 254 TYR A N 1
ATOM 1955 C CA . TYR A 1 254 ? 3.122 4.807 -22.177 1.00 59.22 254 TYR A CA 1
ATOM 1956 C C . TYR A 1 254 ? 3.080 6.191 -21.497 1.00 59.22 254 TYR A C 1
ATOM 1958 O O . TYR A 1 254 ? 4.087 6.888 -21.441 1.00 59.22 254 TYR A O 1
ATOM 1966 N N . ARG A 1 255 ? 1.900 6.639 -21.051 1.00 66.12 255 ARG A N 1
ATOM 1967 C CA . ARG A 1 255 ? 1.646 8.036 -20.655 1.00 66.12 255 ARG A CA 1
ATOM 1968 C C . ARG A 1 255 ? 1.896 8.337 -19.178 1.00 66.12 255 ARG A C 1
ATOM 1970 O O . ARG A 1 255 ? 1.802 9.503 -18.810 1.00 66.12 255 ARG A O 1
ATOM 1977 N N . ASP A 1 256 ? 2.211 7.326 -18.381 1.00 78.38 256 ASP A N 1
ATOM 1978 C CA . ASP A 1 256 ? 2.374 7.472 -16.937 1.00 78.38 256 ASP A CA 1
ATOM 1979 C C . ASP A 1 256 ? 3.781 7.985 -16.605 1.00 78.38 256 ASP A C 1
ATOM 1981 O O . ASP A 1 256 ? 4.766 7.580 -17.235 1.00 78.38 256 ASP A O 1
ATOM 1985 N N . THR A 1 257 ? 3.893 8.867 -15.606 1.00 87.00 257 THR A N 1
ATOM 1986 C CA . THR A 1 257 ? 5.212 9.207 -15.050 1.00 87.00 257 THR A CA 1
ATOM 1987 C C . THR A 1 257 ? 5.820 7.953 -14.410 1.00 87.00 257 THR A C 1
ATOM 1989 O O . THR A 1 257 ? 5.077 7.069 -13.973 1.00 87.00 257 THR A O 1
ATOM 1992 N N . PRO A 1 258 ? 7.156 7.818 -14.320 1.00 87.06 258 PRO A N 1
ATOM 1993 C CA . PRO A 1 258 ? 7.758 6.618 -13.741 1.00 87.06 258 PRO A CA 1
ATOM 1994 C C . PRO A 1 258 ? 7.288 6.334 -12.309 1.00 87.06 258 PRO A C 1
ATOM 1996 O O . PRO A 1 258 ? 7.103 5.175 -11.944 1.00 87.06 258 PRO A O 1
ATOM 1999 N N . LEU A 1 259 ? 7.032 7.384 -11.523 1.00 89.06 259 LEU A N 1
ATOM 2000 C CA . LEU A 1 259 ? 6.531 7.268 -10.156 1.00 89.06 259 LEU A CA 1
ATOM 2001 C C . LEU A 1 259 ? 5.037 6.911 -10.104 1.00 89.06 259 LEU A C 1
ATOM 2003 O O . LEU A 1 259 ? 4.623 6.112 -9.260 1.00 89.06 259 LEU A O 1
ATOM 2007 N N . GLN A 1 260 ? 4.230 7.443 -11.026 1.00 91.62 260 GLN A N 1
ATOM 2008 C CA . GLN A 1 260 ? 2.833 7.037 -11.210 1.00 91.62 260 GLN A CA 1
ATOM 2009 C C . GLN A 1 260 ? 2.741 5.557 -11.610 1.00 91.62 260 GLN A C 1
ATOM 2011 O O . GLN A 1 260 ? 2.022 4.778 -10.990 1.00 91.62 260 GLN A O 1
ATOM 2016 N N . ALA A 1 261 ? 3.554 5.126 -12.575 1.00 91.12 261 ALA A N 1
ATOM 2017 C CA . ALA A 1 261 ? 3.653 3.724 -12.963 1.00 91.12 261 ALA A CA 1
ATOM 2018 C C . ALA A 1 261 ? 4.101 2.844 -11.783 1.00 91.12 261 ALA A C 1
ATOM 2020 O O . ALA A 1 261 ? 3.513 1.795 -11.531 1.00 91.12 261 ALA A O 1
ATOM 2021 N N . ALA A 1 262 ? 5.092 3.282 -11.003 1.00 92.12 262 ALA A N 1
ATOM 2022 C CA . ALA A 1 262 ? 5.581 2.510 -9.868 1.00 92.12 262 ALA A CA 1
ATOM 2023 C C . ALA A 1 262 ? 4.552 2.396 -8.733 1.00 92.12 262 ALA A C 1
ATOM 2025 O O . ALA A 1 262 ? 4.350 1.319 -8.168 1.00 92.12 262 ALA A O 1
ATOM 2026 N N . THR A 1 263 ? 3.838 3.479 -8.427 1.00 93.81 263 THR A N 1
ATOM 2027 C CA . THR A 1 263 ? 2.736 3.426 -7.458 1.00 93.81 263 THR A CA 1
ATOM 2028 C C . THR A 1 263 ? 1.609 2.522 -7.946 1.00 93.81 263 THR A C 1
ATOM 2030 O O . THR A 1 263 ? 1.206 1.638 -7.188 1.00 93.81 263 THR A O 1
ATOM 2033 N N . LEU A 1 264 ? 1.190 2.632 -9.211 1.00 94.25 264 LEU A N 1
ATOM 2034 C CA . LEU A 1 264 ? 0.213 1.729 -9.826 1.00 94.25 264 LEU A CA 1
ATOM 2035 C C . LEU A 1 264 ? 0.614 0.257 -9.664 1.00 94.25 264 LEU A C 1
ATOM 2037 O O . LEU A 1 264 ? -0.165 -0.550 -9.158 1.00 94.25 264 LEU A O 1
ATOM 2041 N N . ILE A 1 265 ? 1.842 -0.091 -10.050 1.00 94.31 265 ILE A N 1
ATOM 2042 C CA . ILE A 1 265 ? 2.353 -1.463 -9.975 1.00 94.31 265 ILE A CA 1
ATOM 2043 C C . ILE A 1 265 ? 2.391 -1.973 -8.535 1.00 94.31 265 ILE A C 1
ATOM 2045 O O . ILE A 1 265 ? 1.991 -3.106 -8.267 1.00 94.31 265 ILE A O 1
ATOM 2049 N N . SER A 1 266 ? 2.792 -1.130 -7.584 1.00 95.00 266 SER A N 1
ATOM 2050 C CA . SER A 1 266 ? 2.807 -1.511 -6.172 1.00 95.00 266 SER A CA 1
ATOM 2051 C C . SER A 1 266 ? 1.401 -1.781 -5.604 1.00 95.00 266 SER A C 1
ATOM 2053 O O . SER A 1 266 ? 1.239 -2.643 -4.738 1.00 95.00 266 SER A O 1
ATOM 2055 N N . GLU A 1 267 ? 0.375 -1.066 -6.079 1.00 95.19 267 GLU A N 1
ATOM 2056 C CA . GLU A 1 267 ? -1.026 -1.290 -5.699 1.00 95.19 267 GLU A CA 1
ATOM 2057 C C . GLU A 1 267 ? -1.611 -2.533 -6.394 1.00 95.19 267 GLU A C 1
ATOM 2059 O O . GLU A 1 267 ? -2.295 -3.334 -5.750 1.00 95.19 267 GLU A O 1
ATOM 2064 N N . ARG A 1 268 ? -1.281 -2.758 -7.674 1.00 94.62 268 ARG A N 1
ATOM 2065 C CA . ARG A 1 268 ? -1.649 -3.975 -8.419 1.00 94.62 268 ARG A CA 1
ATOM 2066 C C . ARG A 1 268 ? -1.049 -5.232 -7.811 1.00 94.62 268 ARG A C 1
ATOM 2068 O O . ARG A 1 268 ? -1.758 -6.225 -7.662 1.00 94.62 268 ARG A O 1
ATOM 2075 N N . LEU A 1 269 ? 0.225 -5.185 -7.417 1.00 95.25 269 LEU A N 1
ATOM 2076 C CA . LEU A 1 269 ? 0.875 -6.304 -6.743 1.00 95.25 269 LEU A CA 1
ATOM 2077 C C . LEU A 1 269 ? 0.147 -6.641 -5.440 1.00 95.25 269 LEU A C 1
ATOM 2079 O O . LEU A 1 269 ? -0.145 -7.809 -5.197 1.00 95.25 269 LEU A O 1
ATOM 2083 N N . ASN A 1 270 ? -0.226 -5.632 -4.646 1.00 95.44 270 ASN A N 1
ATOM 2084 C CA . ASN A 1 270 ? -1.031 -5.861 -3.448 1.00 95.44 270 ASN A CA 1
ATOM 2085 C C . ASN A 1 270 ? -2.355 -6.564 -3.805 1.00 95.44 270 ASN A C 1
ATOM 2087 O O . ASN A 1 270 ? -2.681 -7.599 -3.225 1.00 95.44 270 ASN A O 1
ATOM 2091 N N . TYR A 1 271 ? -3.080 -6.090 -4.827 1.00 94.88 271 TYR A N 1
ATOM 2092 C CA . TYR A 1 271 ? -4.316 -6.751 -5.259 1.00 94.88 271 TYR A CA 1
ATOM 2093 C C . TYR A 1 271 ? -4.086 -8.210 -5.702 1.00 94.88 271 TYR A C 1
ATOM 2095 O O . TYR A 1 271 ? -4.825 -9.118 -5.311 1.00 94.88 271 TYR A O 1
ATOM 2103 N N . LYS A 1 272 ? -3.019 -8.475 -6.454 1.00 94.81 272 LYS A N 1
ATOM 2104 C CA . LYS A 1 272 ? -2.650 -9.835 -6.855 1.00 94.81 272 LYS A CA 1
ATOM 2105 C C . LYS A 1 272 ? -2.389 -10.738 -5.645 1.00 94.81 272 LYS A C 1
ATOM 2107 O O . LYS A 1 272 ? -2.897 -11.856 -5.589 1.00 94.81 272 LYS A O 1
ATOM 2112 N N . LEU A 1 273 ? -1.663 -10.249 -4.641 1.00 94.19 273 LEU A N 1
ATOM 2113 C CA . LEU A 1 273 ? -1.356 -11.007 -3.422 1.00 94.19 273 LEU A CA 1
ATOM 2114 C C . LEU A 1 273 ? -2.586 -11.274 -2.549 1.00 94.19 273 LEU A C 1
ATOM 2116 O O . LEU A 1 273 ? -2.669 -12.335 -1.926 1.00 94.19 273 LEU A O 1
ATOM 2120 N N . HIS A 1 274 ? -3.555 -10.358 -2.537 1.00 93.81 274 HIS A N 1
ATOM 2121 C CA . HIS A 1 274 ? -4.872 -10.593 -1.943 1.00 93.81 274 HIS A CA 1
ATOM 2122 C C . HIS A 1 274 ? -5.596 -11.756 -2.618 1.00 93.81 274 HIS A C 1
ATOM 2124 O O . HIS A 1 274 ? -6.079 -12.664 -1.940 1.00 93.81 274 HIS A O 1
ATOM 2130 N N . ARG A 1 275 ? -5.620 -11.773 -3.956 1.00 91.94 275 ARG A N 1
ATOM 2131 C CA . ARG A 1 275 ? -6.241 -12.855 -4.734 1.00 91.94 275 ARG A CA 1
ATOM 2132 C C . ARG A 1 275 ? -5.575 -14.206 -4.522 1.00 91.94 275 ARG A C 1
ATOM 2134 O O . ARG A 1 275 ? -6.270 -15.213 -4.450 1.00 91.94 275 ARG A O 1
ATOM 2141 N N . MET A 1 276 ? -4.252 -14.224 -4.384 1.00 91.50 276 MET A N 1
ATOM 2142 C CA . MET A 1 276 ? -3.488 -15.444 -4.105 1.00 91.50 276 MET A CA 1
ATOM 2143 C C . MET A 1 276 ? -3.567 -15.887 -2.634 1.00 91.50 276 MET A C 1
ATOM 2145 O O . MET A 1 276 ? -3.037 -16.939 -2.288 1.00 91.50 276 MET A O 1
ATOM 2149 N N . GLY A 1 277 ? -4.216 -15.113 -1.755 1.00 89.56 277 GLY A N 1
ATOM 2150 C CA . GLY A 1 277 ? -4.345 -15.441 -0.332 1.00 89.56 277 GLY A CA 1
ATOM 2151 C C . GLY A 1 277 ? -3.040 -15.312 0.461 1.00 89.56 277 GLY A C 1
ATOM 2152 O O . GLY A 1 277 ? -2.926 -15.876 1.549 1.00 89.56 277 GLY A O 1
ATOM 2153 N N . ILE A 1 278 ? -2.055 -14.577 -0.065 1.00 89.81 278 ILE A N 1
ATOM 2154 C CA . ILE A 1 278 ? -0.783 -14.304 0.622 1.00 89.81 278 ILE A CA 1
ATOM 2155 C C . ILE A 1 278 ? -0.964 -13.169 1.635 1.00 89.81 278 ILE A C 1
ATOM 2157 O O . ILE A 1 278 ? -0.415 -13.222 2.735 1.00 89.81 278 ILE A O 1
ATOM 2161 N N . VAL A 1 279 ? -1.767 -12.155 1.295 1.00 90.38 279 VAL A N 1
ATOM 2162 C CA . VAL A 1 279 ? -2.077 -11.024 2.182 1.00 90.38 279 VAL A CA 1
ATOM 2163 C C . VAL A 1 279 ? -3.413 -11.253 2.886 1.00 90.38 279 VAL A C 1
ATOM 2165 O O . VAL A 1 279 ? -4.433 -11.536 2.260 1.00 90.38 279 VAL A O 1
ATOM 2168 N N . TRP A 1 280 ? -3.386 -11.148 4.215 1.00 88.25 280 TRP A N 1
ATOM 2169 C CA . TRP A 1 280 ? -4.520 -11.428 5.098 1.00 88.25 280 TRP A CA 1
ATOM 2170 C C . TRP A 1 280 ? -4.983 -10.158 5.791 1.00 88.25 280 TRP A C 1
ATOM 2172 O O . TRP A 1 280 ? -4.161 -9.333 6.178 1.00 88.25 280 TRP A O 1
ATOM 2182 N N . GLU A 1 281 ? -6.284 -10.017 6.003 1.00 87.69 281 GLU A N 1
ATOM 2183 C CA . GLU A 1 281 ? -6.903 -8.792 6.493 1.00 87.69 281 GLU A CA 1
ATOM 2184 C C . GLU A 1 281 ? -7.620 -8.962 7.825 1.00 87.69 281 GLU A C 1
ATOM 2186 O O . GLU A 1 281 ? -8.023 -10.054 8.207 1.00 87.69 281 GLU A O 1
ATOM 2191 N N . SER A 1 282 ? -7.794 -7.856 8.547 1.00 83.12 282 SER A N 1
ATOM 2192 C CA . SER A 1 282 ? -8.500 -7.836 9.834 1.00 83.12 282 SER A CA 1
ATOM 2193 C C . SER A 1 282 ? -9.654 -6.828 9.808 1.00 83.12 282 SER A C 1
ATOM 2195 O O . SER A 1 282 ? -9.549 -5.750 10.404 1.00 83.12 282 SER A O 1
ATOM 2197 N N . LEU A 1 283 ? -10.721 -7.101 9.048 1.00 80.19 283 LEU A N 1
ATOM 2198 C CA . LEU A 1 283 ? -11.866 -6.184 8.978 1.00 80.19 283 LEU A CA 1
ATOM 2199 C C . LEU A 1 283 ? -12.512 -6.011 10.352 1.00 80.19 283 LEU A C 1
ATOM 2201 O O . LEU A 1 283 ? -12.669 -6.970 11.101 1.00 80.19 283 LEU A O 1
ATOM 2205 N N . GLY A 1 284 ? -12.885 -4.768 10.664 1.00 68.19 284 GLY A N 1
ATOM 2206 C CA . GLY A 1 284 ? -13.494 -4.414 11.945 1.00 68.19 284 GLY A CA 1
ATOM 2207 C C . GLY A 1 284 ? -14.973 -4.086 11.899 1.00 68.19 284 GLY A C 1
ATOM 2208 O O . GLY A 1 284 ? -15.476 -3.449 12.816 1.00 68.19 284 GLY A O 1
ATOM 2209 N N . THR A 1 285 ? -15.665 -4.497 10.842 1.00 64.50 285 THR A N 1
ATOM 2210 C CA . THR A 1 285 ? -17.106 -4.281 10.691 1.00 64.50 285 THR A CA 1
ATOM 2211 C C . THR A 1 285 ? -17.943 -5.253 11.527 1.00 64.50 285 THR A C 1
ATOM 2213 O O . THR A 1 285 ? -19.010 -4.858 11.987 1.00 64.50 285 THR A O 1
ATOM 2216 N N . ASP A 1 286 ? -17.438 -6.463 11.815 1.00 54.31 286 ASP A N 1
ATOM 2217 C CA . ASP A 1 286 ? -18.247 -7.581 12.333 1.00 54.31 286 ASP A CA 1
ATOM 2218 C C . ASP A 1 286 ? -17.694 -8.220 13.624 1.00 54.31 286 ASP A C 1
ATOM 2220 O O . ASP A 1 286 ? -17.301 -9.385 13.664 1.00 54.31 286 ASP A O 1
ATOM 2224 N N . GLY A 1 287 ? -17.712 -7.476 14.732 1.00 59.50 287 GLY A N 1
ATOM 2225 C CA . GLY A 1 287 ? -17.506 -8.056 16.068 1.00 59.50 287 GLY A CA 1
ATOM 2226 C C . GLY A 1 287 ? -16.042 -8.310 16.453 1.00 59.50 287 GLY A C 1
ATOM 2227 O O . GLY A 1 287 ? -15.185 -7.466 16.213 1.00 59.50 287 GLY A O 1
ATOM 2228 N N . ALA A 1 288 ? -15.770 -9.408 17.170 1.00 59.59 288 ALA A N 1
ATOM 2229 C CA . ALA A 1 288 ? -14.465 -9.685 17.780 1.00 59.59 288 ALA A CA 1
ATOM 2230 C C . ALA A 1 288 ? -13.396 -10.044 16.733 1.00 59.59 288 ALA A C 1
ATOM 2232 O O . ALA A 1 288 ? -13.427 -11.118 16.133 1.00 59.59 288 ALA A O 1
ATOM 2233 N N . ILE A 1 289 ? -12.421 -9.154 16.535 1.00 72.12 289 ILE A N 1
ATOM 2234 C CA . ILE A 1 289 ? -11.388 -9.282 15.496 1.00 72.12 289 ILE A CA 1
ATOM 2235 C C . ILE A 1 289 ? -10.166 -9.985 16.082 1.00 72.12 289 ILE A C 1
ATOM 2237 O O . ILE A 1 289 ? -9.138 -9.380 16.387 1.00 72.12 289 ILE A O 1
ATOM 2241 N N . CYS A 1 290 ? -10.322 -11.280 16.316 1.00 73.25 290 CYS A N 1
ATOM 2242 C CA . CYS A 1 290 ? -9.301 -12.100 16.966 1.00 73.25 290 CYS A CA 1
ATOM 2243 C C . CYS A 1 290 ? -8.329 -12.722 15.960 1.00 73.25 290 CYS A C 1
ATOM 2245 O O . CYS A 1 290 ? -7.213 -13.087 16.321 1.00 73.25 290 CYS A O 1
ATOM 2247 N N . TYR A 1 291 ? -8.757 -12.841 14.701 1.00 77.69 291 TYR A N 1
ATOM 2248 C CA . TYR A 1 291 ? -8.017 -13.505 13.638 1.00 77.69 291 TYR A CA 1
ATOM 2249 C C . TYR A 1 291 ? -8.061 -12.688 12.352 1.00 77.69 291 TYR A C 1
ATOM 2251 O O . TYR A 1 291 ? -9.041 -11.999 12.061 1.00 77.69 291 TYR A O 1
ATOM 2259 N N . GLN A 1 292 ? -6.990 -12.802 11.574 1.00 83.19 292 GLN A N 1
ATOM 2260 C CA . GLN A 1 292 ? -6.957 -12.302 10.208 1.00 83.19 292 GLN A CA 1
ATOM 2261 C C . GLN A 1 292 ? -7.636 -13.318 9.283 1.00 83.19 292 GLN A C 1
ATOM 2263 O O . GLN A 1 292 ? -7.573 -14.523 9.522 1.00 83.19 292 GLN A O 1
ATOM 2268 N N . HIS A 1 293 ? -8.276 -12.834 8.228 1.00 86.00 293 HIS A N 1
ATOM 2269 C CA . HIS A 1 293 ? -8.944 -13.643 7.217 1.00 86.00 293 HIS A CA 1
ATOM 2270 C C . HIS A 1 293 ? -8.470 -13.241 5.816 1.00 86.00 293 HIS A C 1
ATOM 2272 O O . HIS A 1 293 ? -8.188 -12.064 5.574 1.00 86.00 293 HIS A O 1
ATOM 2278 N N . PRO A 1 294 ? -8.374 -14.191 4.874 1.00 89.50 294 PRO A N 1
ATOM 2279 C CA . PRO A 1 294 ? -8.048 -13.864 3.495 1.00 89.50 294 PRO A CA 1
ATOM 2280 C C . PRO A 1 294 ? -9.196 -13.070 2.865 1.00 89.50 294 PRO A C 1
ATOM 2282 O O . PRO A 1 294 ? -10.366 -13.434 2.992 1.00 89.50 294 PRO A O 1
ATOM 2285 N N . MET A 1 295 ? -8.857 -11.991 2.161 1.00 89.88 295 MET A N 1
ATOM 2286 C CA . MET A 1 295 ? -9.818 -11.182 1.415 1.00 89.88 295 MET A CA 1
ATOM 2287 C C . MET A 1 295 ? -9.363 -11.094 -0.046 1.00 89.88 295 MET A C 1
ATOM 2289 O O . MET A 1 295 ? -8.458 -10.315 -0.334 1.00 89.88 295 MET A O 1
ATOM 2293 N N . PRO A 1 296 ? -9.956 -11.877 -0.970 1.00 90.62 296 PRO A N 1
ATOM 2294 C CA . PRO A 1 296 ? -9.510 -11.918 -2.366 1.00 90.62 296 PRO A CA 1
ATOM 2295 C C . PRO A 1 296 ? -9.707 -10.604 -3.129 1.00 90.62 296 PRO A C 1
ATOM 2297 O O . PRO A 1 296 ? -8.985 -10.325 -4.081 1.00 90.62 296 PRO A O 1
ATOM 2300 N N . ILE A 1 297 ? -10.697 -9.798 -2.737 1.00 91.75 297 ILE A N 1
ATOM 2301 C CA . ILE A 1 297 ? -10.944 -8.467 -3.302 1.00 91.75 297 ILE A CA 1
ATOM 2302 C C . ILE A 1 297 ? -10.214 -7.446 -2.434 1.00 91.75 297 ILE A C 1
ATOM 2304 O O . ILE A 1 297 ? -10.462 -7.398 -1.234 1.00 91.75 297 ILE A O 1
ATOM 2308 N N . LEU A 1 298 ? -9.338 -6.634 -3.034 1.00 92.94 298 LEU A N 1
ATOM 2309 C CA . LEU A 1 298 ? -8.535 -5.641 -2.318 1.00 92.94 298 LEU A CA 1
ATOM 2310 C C . LEU A 1 298 ? -9.431 -4.592 -1.622 1.00 92.94 298 LEU A C 1
ATOM 2312 O O . LEU A 1 298 ? -10.093 -3.813 -2.317 1.00 92.94 298 LEU A O 1
ATOM 2316 N N . PRO A 1 299 ? -9.419 -4.491 -0.277 1.00 92.75 299 PRO A N 1
ATOM 2317 C CA . PRO A 1 299 ? -10.072 -3.400 0.440 1.00 92.75 299 PRO A CA 1
ATOM 2318 C C . PRO A 1 299 ? -9.180 -2.150 0.409 1.00 92.75 299 PRO A C 1
ATOM 2320 O O . PRO A 1 299 ? -8.478 -1.834 1.370 1.00 92.75 299 PRO A O 1
ATOM 2323 N N . LYS A 1 300 ? -9.176 -1.442 -0.724 1.00 93.25 300 LYS A N 1
ATOM 2324 C CA . LYS A 1 300 ? -8.289 -0.296 -1.003 1.00 93.25 300 LYS A CA 1
ATOM 2325 C C . LYS A 1 300 ? -8.321 0.775 0.089 1.00 93.25 300 LYS A C 1
ATOM 2327 O O . LYS A 1 300 ? -7.291 1.369 0.394 1.00 93.25 300 LYS A O 1
ATOM 2332 N N . SER A 1 301 ? -9.484 1.018 0.696 1.00 93.38 301 SER A N 1
ATOM 2333 C CA . SER A 1 301 ? -9.673 2.028 1.743 1.00 93.38 301 SER A CA 1
ATOM 2334 C C . SER A 1 301 ? -8.812 1.779 2.977 1.00 93.38 301 SER A C 1
ATOM 2336 O O . SER A 1 301 ? -8.533 2.708 3.729 1.00 93.38 301 SER A O 1
ATOM 2338 N N . ARG A 1 302 ? -8.348 0.543 3.169 1.00 93.38 302 ARG A N 1
ATOM 2339 C CA . ARG A 1 302 ? -7.546 0.109 4.315 1.00 93.38 302 ARG A CA 1
ATOM 2340 C C . ARG A 1 302 ? -6.050 0.170 4.065 1.00 93.38 302 ARG A C 1
ATOM 2342 O O . ARG A 1 302 ? -5.288 -0.259 4.930 1.00 93.38 302 ARG A O 1
ATOM 2349 N N . TYR A 1 303 ? -5.633 0.731 2.934 1.00 94.62 303 TYR A N 1
ATOM 2350 C CA . TYR A 1 303 ? -4.238 0.826 2.550 1.00 94.62 303 TYR A CA 1
ATOM 2351 C C . TYR A 1 303 ? -3.775 2.261 2.318 1.00 94.62 303 TYR A C 1
ATOM 2353 O O . TYR A 1 303 ? -4.476 3.112 1.764 1.00 94.62 303 TYR A O 1
ATOM 2361 N N . ARG A 1 304 ? -2.539 2.512 2.745 1.00 94.94 304 ARG A N 1
ATOM 2362 C CA . ARG A 1 304 ? -1.775 3.724 2.453 1.00 94.94 304 ARG A CA 1
ATOM 2363 C C . ARG A 1 304 ? -0.373 3.317 2.025 1.00 94.94 304 ARG A C 1
ATOM 2365 O O . ARG A 1 304 ? 0.078 2.202 2.298 1.00 94.94 304 ARG A O 1
ATOM 2372 N N . TYR A 1 305 ? 0.326 4.211 1.354 1.00 94.69 305 TYR A N 1
ATOM 2373 C CA . TYR A 1 305 ? 1.715 4.006 0.990 1.00 94.69 305 TYR A CA 1
ATOM 2374 C C . TYR A 1 305 ? 2.556 5.234 1.312 1.00 94.69 305 TYR A C 1
ATOM 2376 O O . TYR A 1 305 ? 2.057 6.353 1.429 1.00 94.69 305 TYR A O 1
ATOM 2384 N N . GLN A 1 306 ? 3.845 4.987 1.454 1.00 94.44 306 GLN A N 1
ATOM 2385 C CA . GLN A 1 306 ? 4.891 5.971 1.661 1.00 94.44 306 GLN A CA 1
ATOM 2386 C C . GLN A 1 306 ? 6.033 5.621 0.708 1.00 94.44 306 GLN A C 1
ATOM 2388 O O . GLN A 1 306 ? 6.325 4.438 0.524 1.00 94.44 306 GLN A O 1
ATOM 2393 N N . LEU A 1 307 ? 6.673 6.623 0.109 1.00 93.62 307 LEU A N 1
ATOM 2394 C CA . LEU A 1 307 ? 7.885 6.407 -0.673 1.00 93.62 307 LEU A CA 1
ATOM 2395 C C . LEU A 1 307 ? 9.078 6.218 0.276 1.00 93.62 307 LEU A C 1
ATOM 2397 O O . LEU A 1 307 ? 9.344 7.074 1.121 1.00 93.62 307 LEU A O 1
ATOM 2401 N N . SER A 1 308 ? 9.791 5.105 0.141 1.00 91.81 308 SER A N 1
ATOM 2402 C CA . SER A 1 308 ? 10.979 4.784 0.939 1.00 91.81 308 SER A CA 1
ATOM 2403 C C . SER A 1 308 ? 12.291 4.873 0.158 1.00 91.81 308 SER A C 1
ATOM 2405 O O . SER A 1 308 ? 13.331 5.029 0.785 1.00 91.81 308 SER A O 1
ATOM 2407 N N . ASN A 1 309 ? 12.263 4.792 -1.177 1.00 88.88 309 ASN A N 1
ATOM 2408 C CA . ASN A 1 309 ? 13.443 4.896 -2.054 1.00 88.88 309 ASN A CA 1
ATOM 2409 C C . ASN A 1 309 ? 13.004 5.321 -3.485 1.00 88.88 309 ASN A C 1
ATOM 2411 O O . ASN A 1 309 ? 11.870 5.024 -3.860 1.00 88.88 309 ASN A O 1
ATOM 2415 N N . VAL A 1 310 ? 13.804 5.965 -4.354 1.00 78.56 310 VAL A N 1
ATOM 2416 C CA . VAL A 1 310 ? 15.216 6.394 -4.207 1.00 78.56 310 VAL A CA 1
ATOM 2417 C C . VAL A 1 310 ? 15.387 7.560 -3.232 1.00 78.56 310 VAL A C 1
ATOM 2419 O O . VAL A 1 310 ? 16.229 7.524 -2.345 1.00 78.56 310 VAL A O 1
ATOM 2422 N N . GLU A 1 311 ? 14.545 8.582 -3.362 1.00 84.81 311 GLU A N 1
ATOM 2423 C CA . GLU A 1 311 ? 14.521 9.721 -2.444 1.00 84.81 311 GLU A CA 1
ATOM 2424 C C . GLU A 1 311 ? 13.321 9.554 -1.506 1.00 84.81 311 GLU A C 1
ATOM 2426 O O . GLU A 1 311 ? 12.174 9.723 -1.917 1.00 84.81 311 GLU A O 1
ATOM 2431 N N . ALA A 1 312 ? 13.555 9.147 -0.260 1.00 84.62 312 ALA A N 1
ATOM 2432 C CA . ALA A 1 312 ? 12.481 8.800 0.669 1.00 84.62 312 ALA A CA 1
ATOM 2433 C C . ALA A 1 312 ? 11.630 10.019 1.081 1.00 84.62 312 ALA A C 1
ATOM 2435 O O . ALA A 1 312 ? 12.169 11.060 1.459 1.00 84.62 312 ALA A O 1
ATOM 2436 N N . ASP A 1 313 ? 10.302 9.862 1.141 1.00 87.56 313 ASP A N 1
ATOM 2437 C CA . ASP A 1 313 ? 9.422 10.781 1.878 1.00 87.56 313 ASP A CA 1
ATOM 2438 C C . ASP A 1 313 ? 8.969 10.116 3.180 1.00 87.56 313 ASP A C 1
ATOM 2440 O O . ASP A 1 313 ? 7.919 9.484 3.258 1.00 87.56 313 ASP A O 1
ATOM 2444 N N . ALA A 1 314 ? 9.774 10.259 4.233 1.00 87.19 314 ALA A N 1
ATOM 2445 C CA . ALA A 1 314 ? 9.439 9.746 5.562 1.00 87.19 314 ALA A CA 1
ATOM 2446 C C . ALA A 1 314 ? 8.468 10.636 6.359 1.00 87.19 314 ALA A C 1
ATOM 2448 O O . ALA A 1 314 ? 8.170 10.333 7.513 1.00 87.19 314 ALA A O 1
ATOM 2449 N N . ARG A 1 315 ? 7.975 11.745 5.788 1.00 88.56 315 ARG A N 1
ATOM 2450 C CA . ARG A 1 315 ? 7.117 12.709 6.502 1.00 88.56 315 ARG A CA 1
ATOM 2451 C C . ARG A 1 315 ? 5.644 12.574 6.141 1.00 88.56 315 ARG A C 1
ATOM 2453 O O . ARG A 1 315 ? 4.790 12.980 6.933 1.00 88.56 315 ARG A O 1
ATOM 2460 N N . ASN A 1 316 ? 5.334 12.026 4.969 1.00 90.69 316 ASN A N 1
ATOM 2461 C CA . ASN A 1 316 ? 3.962 11.892 4.498 1.00 90.69 316 ASN A CA 1
ATOM 2462 C C . ASN A 1 316 ? 3.626 10.462 4.077 1.00 90.69 316 ASN A C 1
ATOM 2464 O O . ASN A 1 316 ? 4.468 9.718 3.592 1.00 90.69 316 ASN A O 1
ATOM 2468 N N . CYS A 1 317 ? 2.354 10.098 4.217 1.00 93.19 317 CYS A N 1
ATOM 2469 C CA . CYS A 1 317 ? 1.779 8.949 3.526 1.00 93.19 317 CYS A CA 1
ATOM 2470 C C . CYS A 1 317 ? 0.571 9.385 2.719 1.00 93.19 317 CYS A C 1
ATOM 2472 O O . CYS A 1 317 ? -0.098 10.371 3.045 1.00 93.19 317 CYS A O 1
ATOM 2474 N N . TYR A 1 318 ? 0.236 8.560 1.743 1.00 93.94 318 TYR A N 1
ATOM 2475 C CA . TYR A 1 318 ? -0.880 8.784 0.851 1.00 93.94 318 TYR A CA 1
ATOM 2476 C C . TYR A 1 318 ? -1.817 7.574 0.893 1.00 93.94 318 TYR A C 1
ATOM 2478 O O . TYR A 1 318 ? -1.352 6.433 0.810 1.00 93.94 318 TYR A O 1
ATOM 2486 N N . PRO A 1 319 ? -3.137 7.777 1.046 1.00 94.25 319 PRO A N 1
ATOM 2487 C CA . PRO A 1 319 ? -4.115 6.732 0.772 1.00 94.25 319 PRO A CA 1
ATOM 2488 C C . PRO A 1 319 ? -3.991 6.228 -0.665 1.00 94.25 319 PRO A C 1
ATOM 2490 O O . PRO A 1 319 ? -3.584 6.975 -1.560 1.00 94.25 319 PRO A O 1
ATOM 2493 N N . TYR A 1 320 ? -4.381 4.975 -0.888 1.00 94.19 320 TYR A N 1
ATOM 2494 C CA . TYR A 1 320 ? -4.402 4.404 -2.236 1.00 94.19 320 TYR A CA 1
ATOM 2495 C C . TYR A 1 320 ? -5.245 5.257 -3.192 1.00 94.19 320 TYR A C 1
ATOM 2497 O O . TYR A 1 320 ? -6.290 5.799 -2.814 1.00 94.19 320 TYR A O 1
ATOM 2505 N N . GLY A 1 321 ? -4.769 5.389 -4.431 1.00 90.75 321 GLY A N 1
ATOM 2506 C CA . GLY A 1 321 ? -5.407 6.201 -5.469 1.00 90.75 321 GLY A CA 1
ATOM 2507 C C . GLY A 1 321 ? -5.162 7.715 -5.393 1.00 90.75 321 GLY A C 1
ATOM 2508 O O . GLY A 1 321 ? -5.704 8.456 -6.224 1.00 90.75 321 GLY A O 1
ATOM 2509 N N . THR A 1 322 ? -4.364 8.202 -4.437 1.00 93.81 322 THR A N 1
ATOM 2510 C CA . THR A 1 322 ? -3.894 9.601 -4.422 1.00 93.81 322 THR A CA 1
ATOM 2511 C C . THR A 1 322 ? -3.016 9.868 -5.641 1.00 93.81 322 THR A C 1
ATOM 2513 O O . THR A 1 322 ? -2.207 9.019 -6.002 1.00 93.81 322 THR A O 1
ATOM 2516 N N . THR A 1 323 ? -3.153 11.029 -6.288 1.00 93.12 323 THR A N 1
ATOM 2517 C CA . THR A 1 323 ? -2.325 11.358 -7.462 1.00 93.12 323 THR A CA 1
ATOM 2518 C C . THR A 1 323 ? -0.857 11.529 -7.076 1.00 93.12 323 THR A C 1
ATOM 2520 O O . THR A 1 323 ? -0.557 12.114 -6.034 1.00 93.12 323 THR A O 1
ATOM 2523 N N . THR A 1 324 ? 0.072 11.037 -7.900 1.00 91.81 324 THR A N 1
ATOM 2524 C CA . THR A 1 324 ? 1.507 11.292 -7.688 1.00 91.81 324 THR A CA 1
ATOM 2525 C C . THR A 1 324 ? 1.878 12.734 -7.991 1.00 91.81 324 THR A C 1
ATOM 2527 O O . THR A 1 324 ? 2.788 13.258 -7.365 1.00 91.81 324 THR A O 1
ATOM 2530 N N . ALA A 1 325 ? 1.117 13.430 -8.841 1.00 90.94 325 ALA A N 1
ATOM 2531 C CA . ALA A 1 325 ? 1.421 14.791 -9.287 1.00 90.94 325 ALA A CA 1
ATOM 2532 C C . ALA A 1 325 ? 1.597 15.824 -8.153 1.00 90.94 325 ALA A C 1
ATOM 2534 O O . ALA A 1 325 ? 2.255 16.843 -8.347 1.00 90.94 325 ALA A O 1
ATOM 2535 N N . ILE A 1 326 ? 1.017 15.593 -6.967 1.00 90.44 326 ILE A N 1
ATOM 2536 C CA . ILE A 1 326 ? 1.148 16.516 -5.822 1.00 90.44 326 ILE A CA 1
ATOM 2537 C C . ILE A 1 326 ? 2.440 16.318 -5.019 1.00 90.44 326 ILE A C 1
ATOM 2539 O O . ILE A 1 326 ? 2.788 17.192 -4.229 1.00 90.44 326 ILE A O 1
ATOM 2543 N N . TRP A 1 327 ? 3.115 15.176 -5.170 1.00 90.19 327 TRP A N 1
ATOM 2544 C CA . TRP A 1 327 ? 4.259 14.804 -4.334 1.00 90.19 327 TRP A CA 1
ATOM 2545 C C . TRP A 1 327 ? 5.430 14.191 -5.104 1.00 90.19 327 TRP A C 1
ATOM 2547 O O . TRP A 1 327 ? 6.494 14.040 -4.532 1.00 90.19 327 TRP A O 1
ATOM 2557 N N . GLU A 1 328 ? 5.296 13.887 -6.396 1.00 89.56 328 GLU A N 1
ATOM 2558 C CA . GLU A 1 328 ? 6.369 13.288 -7.204 1.00 89.56 328 GLU A CA 1
ATOM 2559 C C . GLU A 1 328 ? 7.565 14.222 -7.430 1.00 89.56 328 GLU A C 1
ATOM 2561 O O . GLU A 1 328 ? 8.684 13.772 -7.683 1.00 89.56 328 GLU A O 1
ATOM 2566 N N . SER A 1 329 ? 7.343 15.533 -7.321 1.00 88.12 329 SER A N 1
ATOM 2567 C CA . SER A 1 329 ? 8.370 16.547 -7.539 1.00 88.12 329 SER A CA 1
ATOM 2568 C C . SER A 1 329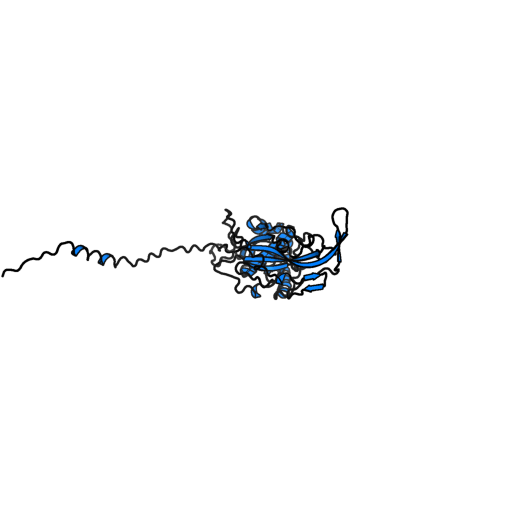 ? 9.527 16.392 -6.552 1.00 88.12 329 SER A C 1
ATOM 2570 O O . SER A 1 329 ? 9.351 16.556 -5.348 1.00 88.12 329 SER A O 1
ATOM 2572 N N . GLY A 1 330 ? 10.733 16.177 -7.080 1.00 85.00 330 GLY A N 1
ATOM 2573 C CA . GLY A 1 330 ? 11.957 16.035 -6.285 1.00 85.00 330 GLY A CA 1
ATOM 2574 C C . GLY A 1 330 ? 12.251 14.609 -5.821 1.00 85.00 330 GLY A C 1
ATOM 2575 O O . GLY A 1 330 ? 13.306 14.397 -5.236 1.00 85.00 330 GLY A O 1
ATOM 2576 N N . HIS A 1 331 ? 11.371 13.648 -6.118 1.00 86.62 331 HIS A N 1
ATOM 2577 C CA . HIS A 1 331 ? 11.558 12.240 -5.758 1.00 86.62 331 HIS A CA 1
ATOM 2578 C C . HIS A 1 331 ? 11.996 11.345 -6.924 1.00 86.62 331 HIS A C 1
ATOM 2580 O O . HIS A 1 331 ? 12.401 10.202 -6.714 1.00 86.62 331 HIS A O 1
ATOM 2586 N N . ASP A 1 332 ? 11.931 11.866 -8.148 1.00 81.81 332 ASP A N 1
ATOM 2587 C CA . ASP A 1 332 ? 12.470 11.212 -9.334 1.00 81.81 332 ASP A CA 1
ATOM 2588 C C . ASP A 1 332 ? 13.922 11.653 -9.568 1.00 81.81 332 ASP A C 1
ATOM 2590 O O . ASP A 1 332 ? 14.215 12.852 -9.646 1.00 81.81 332 ASP A O 1
ATOM 2594 N N . ASN A 1 333 ? 14.841 10.689 -9.661 1.00 78.50 333 ASN A N 1
ATOM 2595 C CA . ASN A 1 333 ? 16.263 10.945 -9.861 1.00 78.50 333 ASN A CA 1
ATOM 2596 C C . ASN A 1 333 ? 16.743 10.303 -11.178 1.00 78.50 333 ASN A C 1
ATOM 2598 O O . ASN A 1 333 ? 16.904 9.080 -11.257 1.00 78.50 333 ASN A O 1
ATOM 2602 N N . PRO A 1 334 ? 17.073 11.117 -12.201 1.00 71.25 334 PRO A N 1
ATOM 2603 C CA . PRO A 1 334 ? 17.440 10.617 -13.523 1.00 71.25 334 PRO A CA 1
ATOM 2604 C C . PRO A 1 334 ? 18.804 9.907 -13.562 1.00 71.25 334 PRO A C 1
ATOM 2606 O O . PRO A 1 334 ? 19.126 9.265 -14.559 1.00 71.25 334 PRO A O 1
ATOM 2609 N N . VAL A 1 335 ? 19.631 10.034 -12.516 1.00 69.38 335 VAL A N 1
ATOM 2610 C CA . VAL A 1 335 ? 20.977 9.436 -12.454 1.00 69.38 335 VAL A CA 1
ATOM 2611 C C . VAL A 1 335 ? 20.932 8.008 -11.914 1.00 69.38 335 VAL A C 1
ATOM 2613 O O . VAL A 1 335 ? 21.633 7.131 -12.418 1.00 69.38 335 VAL A O 1
ATOM 2616 N N . THR A 1 336 ? 20.113 7.767 -10.893 1.00 65.12 336 THR A N 1
ATOM 2617 C CA . THR A 1 336 ? 19.933 6.452 -10.255 1.00 65.12 336 THR A CA 1
ATOM 2618 C C . THR A 1 336 ? 18.979 5.550 -11.038 1.00 65.12 336 THR A C 1
ATOM 2620 O O . THR A 1 336 ? 19.034 4.330 -10.910 1.00 65.12 336 THR A O 1
ATOM 2623 N N . GLY A 1 337 ? 18.168 6.140 -11.918 1.00 70.88 337 GLY A N 1
ATOM 2624 C CA . GLY A 1 337 ? 17.175 5.440 -12.721 1.00 70.88 337 GLY A CA 1
ATOM 2625 C C . GLY A 1 337 ? 15.880 5.168 -11.956 1.00 70.88 337 GLY A C 1
ATOM 2626 O O . GLY A 1 337 ? 15.789 5.346 -10.744 1.00 70.88 337 GLY A O 1
ATOM 2627 N N . ASP A 1 338 ? 14.873 4.726 -12.701 1.00 80.50 338 ASP A N 1
ATOM 2628 C CA . ASP A 1 338 ? 13.472 4.699 -12.272 1.00 80.50 338 ASP A CA 1
ATOM 2629 C C . ASP A 1 338 ? 13.128 3.405 -11.503 1.00 80.50 338 ASP A C 1
ATOM 2631 O O . ASP A 1 338 ? 12.282 2.609 -11.927 1.00 80.50 338 ASP A O 1
ATOM 2635 N N . ASN A 1 339 ? 13.840 3.165 -10.402 1.00 87.31 339 ASN A N 1
ATOM 2636 C CA . ASN A 1 339 ? 13.615 2.062 -9.469 1.00 87.31 339 ASN A CA 1
ATOM 2637 C C . ASN A 1 339 ? 13.121 2.644 -8.137 1.00 87.31 339 ASN A C 1
ATOM 2639 O O . ASN A 1 339 ? 13.832 3.428 -7.521 1.00 87.31 339 ASN A O 1
ATOM 2643 N N . PHE A 1 340 ? 11.935 2.263 -7.670 1.00 91.56 340 PHE A N 1
ATOM 2644 C CA . PHE A 1 340 ? 11.298 2.888 -6.508 1.00 91.56 340 PHE A CA 1
ATOM 2645 C C . PHE A 1 340 ? 10.994 1.868 -5.413 1.00 91.56 340 PHE A C 1
ATOM 2647 O O . PHE A 1 340 ? 10.639 0.726 -5.692 1.00 91.56 340 PHE A O 1
ATOM 2654 N N . GLY A 1 341 ? 11.108 2.298 -4.161 1.00 93.56 341 GLY A N 1
ATOM 2655 C CA . GLY A 1 341 ? 10.730 1.532 -2.981 1.00 93.56 341 GLY A CA 1
ATOM 2656 C C . GLY A 1 341 ? 9.553 2.194 -2.274 1.00 93.56 341 GLY A C 1
ATOM 2657 O O . GLY A 1 341 ? 9.535 3.411 -2.096 1.00 93.56 341 GLY A O 1
ATOM 2658 N N . PHE A 1 342 ? 8.580 1.398 -1.840 1.00 95.25 342 PHE A N 1
ATOM 2659 C CA . PHE A 1 342 ? 7.434 1.853 -1.062 1.00 95.25 342 PHE A CA 1
ATOM 2660 C C . PHE A 1 342 ? 7.298 1.076 0.240 1.00 95.25 342 PHE A C 1
ATOM 2662 O O . PHE A 1 342 ? 7.402 -0.147 0.258 1.00 95.25 342 PHE A O 1
ATOM 2669 N N . VAL A 1 343 ? 6.919 1.766 1.310 1.00 95.44 343 VAL A N 1
ATOM 2670 C CA . VAL A 1 343 ? 6.374 1.143 2.519 1.00 95.44 343 VAL A CA 1
ATOM 2671 C C . VAL A 1 343 ? 4.856 1.176 2.414 1.00 95.44 343 VAL A C 1
ATOM 2673 O O . VAL A 1 343 ? 4.250 2.215 2.138 1.00 95.44 343 VAL A O 1
ATOM 2676 N N . LYS A 1 344 ? 4.219 0.026 2.623 1.00 95.06 344 LYS A N 1
ATOM 2677 C CA . LYS A 1 344 ? 2.767 -0.112 2.634 1.00 95.06 344 LYS A CA 1
ATOM 2678 C C . LYS A 1 344 ? 2.275 -0.167 4.071 1.00 95.06 344 LYS A C 1
ATOM 2680 O O . LYS A 1 344 ? 2.710 -0.991 4.878 1.00 95.06 344 LYS A O 1
ATOM 2685 N N . PHE A 1 345 ? 1.323 0.706 4.360 1.00 94.50 345 PHE A N 1
ATOM 2686 C CA . PHE A 1 345 ? 0.590 0.734 5.611 1.00 94.50 345 PHE A CA 1
ATOM 2687 C C . PHE A 1 345 ? -0.771 0.091 5.404 1.00 94.50 345 PHE A C 1
ATOM 2689 O O . PHE A 1 345 ? -1.430 0.317 4.387 1.00 94.50 345 PHE A O 1
ATOM 2696 N N . ARG A 1 346 ? -1.205 -0.670 6.400 1.00 92.56 346 ARG A N 1
ATOM 2697 C CA . ARG A 1 346 ? -2.518 -1.300 6.441 1.00 92.56 346 ARG A CA 1
ATOM 2698 C C . ARG A 1 346 ? -3.221 -0.912 7.727 1.00 92.56 346 ARG A C 1
ATOM 2700 O O . ARG A 1 346 ? -2.609 -0.921 8.795 1.00 92.56 346 ARG A O 1
ATOM 2707 N N . LYS A 1 347 ? -4.515 -0.610 7.654 1.00 91.50 347 LYS A N 1
ATOM 2708 C CA . LYS A 1 347 ? -5.328 -0.471 8.862 1.00 91.50 347 LYS A CA 1
ATOM 2709 C C . LYS A 1 347 ? -5.428 -1.834 9.531 1.00 91.50 347 LYS A C 1
ATOM 2711 O O . LYS A 1 347 ? -5.982 -2.758 8.943 1.00 91.50 347 LYS A O 1
ATOM 2716 N N . ARG A 1 348 ? -5.000 -1.944 10.780 1.00 88.69 348 ARG A N 1
ATOM 2717 C CA . ARG A 1 348 ? -5.244 -3.106 11.626 1.00 88.69 348 ARG A CA 1
ATOM 2718 C C . ARG A 1 348 ? -6.285 -2.771 12.672 1.00 88.69 348 ARG A C 1
ATOM 2720 O O . ARG A 1 348 ? -6.153 -1.788 13.393 1.00 88.69 348 ARG A O 1
ATOM 2727 N N . ASN A 1 349 ? -7.291 -3.626 12.752 1.00 88.12 349 ASN A N 1
ATOM 2728 C CA . ASN A 1 349 ? -8.262 -3.631 13.830 1.00 88.12 349 ASN A CA 1
ATOM 2729 C C . ASN A 1 349 ? -8.107 -4.968 14.549 1.00 88.12 349 ASN A C 1
ATOM 2731 O O . ASN A 1 349 ? -8.038 -6.008 13.897 1.00 88.12 349 ASN A O 1
ATOM 2735 N N . CYS A 1 350 ? -7.982 -4.942 15.866 1.00 85.69 350 CYS A N 1
ATOM 2736 C CA . CYS A 1 350 ? -7.682 -6.128 16.655 1.00 85.69 350 CYS A CA 1
ATOM 2737 C C . CYS A 1 350 ? -8.174 -5.958 18.087 1.00 85.69 350 CYS A C 1
ATOM 2739 O O . CYS A 1 350 ? -8.464 -4.849 18.544 1.00 85.69 350 CYS A O 1
ATOM 2741 N N . VAL A 1 351 ? -8.248 -7.075 18.799 1.00 84.62 351 VAL A N 1
ATOM 2742 C CA . VAL A 1 351 ? -8.590 -7.092 20.218 1.00 84.62 351 VAL A CA 1
ATOM 2743 C C . VAL A 1 351 ? -7.308 -7.019 21.038 1.00 84.62 351 VAL A C 1
ATOM 2745 O O . VAL A 1 351 ? -6.496 -7.937 21.006 1.00 84.62 351 VAL A O 1
ATOM 2748 N N . PHE A 1 352 ? -7.118 -5.926 21.765 1.00 82.44 352 PHE A N 1
ATOM 2749 C CA . PHE A 1 352 ? -6.047 -5.780 22.737 1.00 82.44 352 PHE A CA 1
ATOM 2750 C C . PHE A 1 352 ? -6.416 -6.556 24.004 1.00 82.44 352 PHE A C 1
ATOM 2752 O O . PHE A 1 352 ? -7.377 -6.205 24.697 1.00 82.44 352 PHE A O 1
ATOM 2759 N N . LEU A 1 353 ? -5.673 -7.638 24.239 1.00 75.81 353 LEU A N 1
ATOM 2760 C CA . LEU A 1 353 ? -5.814 -8.569 25.362 1.00 75.81 353 LEU A CA 1
ATOM 2761 C C . LEU A 1 353 ? -4.789 -8.308 26.457 1.00 75.81 353 LEU A C 1
ATOM 2763 O O . LEU A 1 353 ? -3.633 -8.001 26.074 1.00 75.81 353 LEU A O 1
#

Secondary structure (DSSP, 8-state):
-------PPPTTSHHHHHHHSSSSSSS--------------S-----PPPTTTSS-GGGGPPEEETTEEEE--SS--PPPPS-SEEEEE-SSS--EEEEEEEEEEEEEEEEEEESSTTEEGGGTEE---S-TT---S--SS--TT----EEE-EEEEEE--HHHHTTSS--TTTS-----EEEEEGGG-HHHH-HHHHTTT-TTHHHHTSHHHHHHHHHHHHHHTTSSS---GGGTTB-GGG-B--SSSSEEETTS-HHHHHHHHHHHHHHHHHHTT-SEE---SSS---S-EE-SS--GGGEEEEEEESS---S--EETT--GGGT-TTT--TTT-S-EEEEEEEEEEEEE-

pLDDT: mean 78.88, std 17.8, range [30.38, 95.44]

Foldseek 3Di:
DDDDDDDDDDPPVVVVVVVVVVVPPPPPPPPPPVPPPPPPQQFLAAAAQDLPQLAQPLQFDQKDFFQHGPRHHLADDDHGHNDQWFWDFDPPPTDTDIFGKIKTKFLWKKKKKAQFAQRDRNHRDRDPDPPRPRRWADDPDDPPPDPDQKTFIWMWMWTDQSCVVVVVAVFPLQGDPDDTDGLDTCVPPPLAVDQVSLCVLPVCVVVCVDPVNQVVLQVQQVQQQVLSDFGDLVNLQHQHQLGGLPPLYRIGGNPADLVSSRLSNRVSPVLSCLLVQSDWAQDRHDGARRDTHRHNRDSQRFKKKFWSDDDGDNNDIGRGNHDCVVPVPPRDDPSSDSMTMMRMMGIDIHTGD

Sequence (353 aa):
MQPLQQKGVSMKTLKILGILSLWFIGGLLVTTYPTKVQAAGAACTGDFVNPISGICWDCMFPFTIAKVPIWPSKYPDTTNPTLPISFCPKPPPIFMQVGLNIGYWEPYAMVDVTRVPYCMVNMGMKISSGNANQVGGQTTVRPQAANSNGAFYHAHWYKYPLIYWLQIIQSVACMALDNFDIGYLTEFDPFWDDDELAFILNPEAAMFGNPIAQLSCVVESVKTSFGNSLPLDALFWCLGSQGSAYPLTGTTGYRDTPLQAATLISERLNYKLHRMGIVWESLGTDGAICYQHPMPILPKSRYRYQLSNVEADARNCYPYGTTTAIWESGHDNPVTGDNFGFVKFRKRNCVFL

Radius of gyration: 30.3 Å; chains: 1; bounding box: 117×60×75 Å

Organism: NCBI:txid80852

InterPro domains:
  IPR009649 TraU [PF06834] (46-351)